Protein 4WBQ (pdb70)

Structure (mmCIF, N/CA/C/O backbone):
data_4WBQ
#
_entry.id   4WBQ
#
_cell.length_a   77.040
_cell.length_b   77.040
_cell.length_c   112.310
_cell.angle_alpha   90.00
_cell.angle_beta   90.00
_cell.angle_gamma   120.00
#
_symmetry.space_group_name_H-M   'P 32 2 1'
#
loop_
_entity.id
_entity.type
_entity.pdbx_description
1 polymer 'QDE-2-interacting protein'
2 non-polymer 'CALCIUM ION'
3 water water
#
loop_
_atom_site.group_PDB
_atom_site.id
_atom_site.type_symbol
_atom_site.label_atom_id
_atom_site.label_alt_id
_atom_site.label_comp_id
_atom_site.label_asym_id
_atom_site.label_entity_id
_atom_site.label_seq_id
_atom_site.pdbx_PDB_ins_code
_atom_site.Cartn_x
_atom_site.Cartn_y
_atom_site.Cartn_z
_atom_site.occupancy
_atom_site.B_iso_or_equiv
_atom_site.auth_seq_id
_atom_site.auth_comp_id
_atom_site.auth_asym_id
_atom_site.auth_atom_id
_atom_site.pdbx_PDB_model_num
ATOM 1 N N . LYS A 1 6 ? 47.155 9.977 -3.170 1.00 76.50 331 LYS A N 1
ATOM 2 C CA . LYS A 1 6 ? 45.931 10.399 -2.500 1.00 73.37 331 LYS A CA 1
ATOM 3 C C . LYS A 1 6 ? 44.766 9.470 -2.828 1.00 68.22 331 LYS A C 1
ATOM 4 O O . LYS A 1 6 ? 44.553 9.113 -3.986 1.00 58.47 331 LYS A O 1
ATOM 10 N N . SER A 1 7 ? 44.016 9.075 -1.805 1.00 68.04 332 SER A N 1
ATOM 11 C CA . SER A 1 7 ? 42.877 8.187 -2.001 1.00 44.06 332 SER A CA 1
ATOM 12 C C . SER A 1 7 ? 41.760 8.493 -1.010 1.00 60.77 332 SER A C 1
ATOM 13 O O . SER A 1 7 ? 42.012 8.914 0.121 1.00 54.22 332 SER A O 1
ATOM 16 N N . VAL A 1 8 ? 40.525 8.273 -1.445 1.00 47.49 333 VAL A N 1
ATOM 17 C CA . VAL A 1 8 ? 39.354 8.472 -0.602 1.00 40.20 333 VAL A CA 1
ATOM 18 C C . VAL A 1 8 ? 38.386 7.314 -0.827 1.00 41.04 333 VAL A C 1
ATOM 19 O O . VAL A 1 8 ? 38.215 6.860 -1.957 1.00 49.18 333 VAL A O 1
ATOM 23 N N . VAL A 1 9 ? 37.770 6.820 0.243 1.00 37.59 334 VAL A N 1
ATOM 24 C CA . VAL A 1 9 ? 36.777 5.759 0.113 1.00 45.09 334 VAL A CA 1
ATOM 25 C C . VAL A 1 9 ? 35.364 6.306 0.278 1.00 39.77 334 VAL A C 1
ATOM 26 O O . VAL A 1 9 ? 34.996 6.775 1.354 1.00 54.68 334 VAL A O 1
ATOM 30 N N . PHE A 1 10 ? 34.573 6.242 -0.788 1.00 38.53 335 PHE A N 1
ATOM 31 C CA . PHE A 1 10 ? 33.175 6.655 -0.723 1.00 33.48 335 PHE A CA 1
ATOM 32 C C . PHE A 1 10 ? 32.299 5.496 -0.266 1.00 31.47 335 PHE A C 1
ATOM 33 O O . PHE A 1 10 ? 32.315 4.425 -0.867 1.00 45.81 335 PHE A O 1
ATOM 41 N N . VAL A 1 11 ? 31.539 5.712 0.802 1.00 45.71 336 VAL A N 1
ATOM 42 C CA . VAL A 1 11 ? 30.677 4.667 1.340 1.00 29.87 336 VAL A CA 1
ATOM 43 C C . VAL A 1 11 ? 29.232 5.135 1.441 1.00 32.69 336 VAL A C 1
ATOM 44 O O . VAL A 1 11 ? 28.905 5.988 2.264 1.00 44.69 336 VAL A O 1
ATOM 48 N N . ALA A 1 12 ? 28.370 4.566 0.605 1.00 38.06 337 ALA A N 1
ATOM 49 C CA . ALA A 1 12 ? 26.943 4.860 0.658 1.00 41.34 337 ALA A CA 1
ATOM 50 C C . ALA A 1 12 ? 26.231 3.808 1.496 1.00 33.47 337 ALA A C 1
ATOM 51 O O . ALA A 1 12 ? 26.459 2.612 1.323 1.00 38.03 337 ALA A O 1
ATOM 53 N N . ILE A 1 13 ? 25.381 4.254 2.416 1.00 35.68 338 ILE A N 1
ATOM 54 C CA . ILE A 1 13 ? 24.719 3.341 3.344 1.00 32.97 338 ILE A CA 1
ATOM 55 C C . ILE A 1 13 ? 23.210 3.574 3.410 1.00 33.42 338 ILE A C 1
ATOM 56 O O . ILE A 1 13 ? 22.751 4.713 3.434 1.00 34.95 338 ILE A O 1
ATOM 61 N N . ASP A 1 14 ? 22.443 2.490 3.432 1.00 39.94 339 ASP A N 1
ATOM 62 C CA . ASP A 1 14 ? 21.017 2.571 3.724 1.00 36.83 339 ASP A CA 1
ATOM 63 C C . ASP A 1 14 ? 20.585 1.424 4.634 1.00 48.67 339 ASP A C 1
ATOM 64 O O . ASP A 1 14 ? 20.989 0.280 4.432 1.00 49.93 339 ASP A O 1
ATOM 69 N N . LEU A 1 15 ? 19.765 1.735 5.633 1.00 39.10 340 LEU A N 1
ATOM 70 C CA . LEU A 1 15 ? 19.235 0.720 6.537 1.00 37.47 340 LEU A CA 1
ATOM 71 C C . LEU A 1 15 ? 17.709 0.750 6.574 1.00 43.03 340 LEU A C 1
ATOM 72 O O . LEU A 1 15 ? 17.099 1.800 6.381 1.00 46.09 340 LEU A O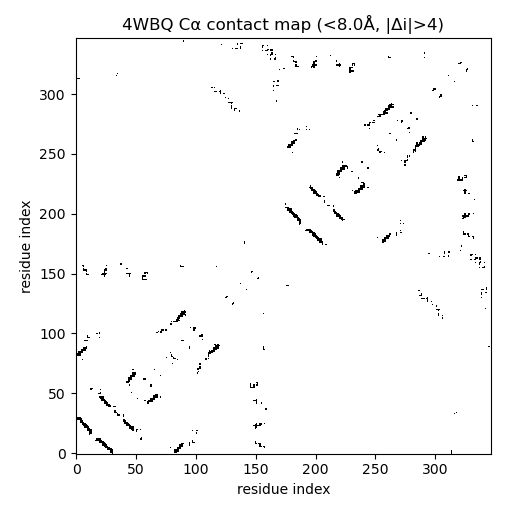 1
ATOM 77 N N . GLU A 1 16 ? 17.096 -0.406 6.808 1.00 38.78 341 GLU A N 1
ATOM 78 C CA . GLU A 1 16 ? 15.644 -0.486 6.939 1.00 45.59 341 GLU A CA 1
ATOM 79 C C . GLU A 1 16 ? 15.221 -1.042 8.296 1.00 51.94 341 GLU A C 1
ATOM 80 O O . GLU A 1 16 ? 15.887 -1.909 8.865 1.00 46.55 341 GLU A O 1
ATOM 86 N N . ALA A 1 17 ? 14.117 -0.523 8.818 1.00 55.65 342 ALA A N 1
ATOM 87 C CA . ALA A 1 17 ? 13.556 -1.021 10.065 1.00 52.12 342 ALA A CA 1
ATOM 88 C C . ALA A 1 17 ? 12.194 -1.653 9.807 1.00 47.35 342 ALA A C 1
ATOM 89 O O . ALA A 1 17 ? 11.508 -1.290 8.853 1.00 56.92 342 ALA A O 1
ATOM 91 N N . TYR A 1 18 ? 11.811 -2.606 10.647 1.00 57.21 343 TYR A N 1
ATOM 92 C CA . TYR A 1 18 ? 10.509 -3.251 10.521 1.00 40.49 343 TYR A CA 1
ATOM 93 C C . TYR A 1 18 ? 9.359 -2.267 10.705 1.00 54.73 343 TYR A C 1
ATOM 94 O O . TYR A 1 18 ? 9.336 -1.493 11.662 1.00 47.80 343 TYR A O 1
ATOM 103 N N . GLU A 1 19 ? 8.406 -2.319 9.779 1.00 58.30 344 GLU A N 1
ATOM 104 C CA . GLU A 1 19 ? 7.253 -1.423 9.772 1.00 47.52 344 GLU A CA 1
ATOM 105 C C . GLU A 1 19 ? 6.457 -1.473 11.075 1.00 53.30 344 GLU A C 1
ATOM 106 O O . GLU A 1 19 ? 6.019 -0.443 11.585 1.00 68.95 344 GLU A O 1
ATOM 108 N N . LEU A 1 20 ? 6.283 -2.677 11.611 1.00 68.54 345 LEU A N 1
ATOM 109 C CA . LEU A 1 20 ? 5.429 -2.883 12.776 1.00 68.14 345 LEU A CA 1
ATOM 110 C C . LEU A 1 20 ? 6.199 -2.847 14.091 1.00 62.58 345 LEU A C 1
ATOM 111 O O . LEU A 1 20 ? 5.602 -2.848 15.166 1.00 83.78 345 LEU A O 1
ATOM 116 N N . ASP A 1 21 ? 7.523 -2.833 14.003 1.00 70.96 346 ASP A N 1
ATOM 117 C CA . ASP A 1 21 ? 8.363 -2.744 15.190 1.00 60.24 346 ASP A CA 1
ATOM 118 C C . ASP A 1 21 ? 9.658 -2.028 14.825 1.00 62.85 346 ASP A C 1
ATOM 119 O O . ASP A 1 21 ? 10.584 -2.634 14.290 1.00 60.75 346 ASP A O 1
ATOM 124 N N . GLN A 1 22 ? 9.723 -0.740 15.146 1.00 71.54 347 GLN A N 1
ATOM 125 C CA . GLN A 1 22 ? 10.828 0.107 14.709 1.00 62.86 347 GLN A CA 1
ATOM 126 C C . GLN A 1 22 ? 12.118 -0.112 15.492 1.00 51.19 347 GLN A C 1
ATOM 127 O O . GLN A 1 22 ? 13.113 0.577 15.259 1.00 55.27 347 GLN A O 1
ATOM 133 N N . SER A 1 23 ? 12.108 -1.074 16.407 1.00 53.45 348 SER A N 1
ATOM 134 C CA . SER A 1 23 ? 13.301 -1.407 17.176 1.00 59.48 348 SER A CA 1
ATOM 135 C C . SER A 1 23 ? 14.103 -2.477 16.455 1.00 48.60 348 SER A C 1
ATOM 136 O O . SER A 1 23 ? 15.257 -2.742 16.791 1.00 50.50 348 SER A O 1
ATOM 139 N N . ILE A 1 24 ? 13.473 -3.091 15.460 1.00 47.98 349 ILE A N 1
ATOM 140 C CA . ILE A 1 24 ? 14.101 -4.146 14.678 1.00 49.30 349 ILE A CA 1
ATOM 141 C C . ILE A 1 24 ? 14.717 -3.643 13.376 1.00 47.75 349 ILE A C 1
ATOM 142 O O . ILE A 1 24 ? 14.003 -3.198 12.476 1.00 44.78 349 ILE A O 1
ATOM 147 N N . ILE A 1 25 ? 16.042 -3.704 13.285 1.00 34.54 350 ILE A N 1
ATOM 148 C CA . ILE A 1 25 ? 16.739 -3.363 12.049 1.00 41.58 350 ILE A CA 1
ATOM 149 C C . ILE A 1 25 ? 16.881 -4.639 11.230 1.00 46.12 350 ILE A C 1
ATOM 150 O O . ILE A 1 25 ? 17.441 -5.625 11.707 1.00 51.08 350 ILE A O 1
ATOM 155 N N . THR A 1 26 ? 16.384 -4.628 9.998 1.00 43.32 351 THR A N 1
ATOM 156 C CA . THR A 1 26 ? 16.295 -5.867 9.235 1.00 42.86 351 THR A CA 1
ATOM 157 C C . THR A 1 26 ? 17.339 -6.023 8.132 1.00 53.71 351 THR A C 1
ATOM 158 O O . THR A 1 26 ? 17.797 -7.134 7.867 1.00 57.25 351 THR A O 1
ATOM 162 N N . GLU A 1 27 ? 17.713 -4.927 7.481 1.00 48.28 352 GLU A N 1
ATOM 163 C CA . GLU A 1 27 ? 18.681 -5.015 6.391 1.00 46.11 352 GLU A CA 1
ATOM 164 C C . GLU A 1 27 ? 19.641 -3.831 6.353 1.00 39.94 352 GLU A C 1
ATOM 165 O O . GLU A 1 27 ? 19.304 -2.722 6.766 1.00 41.37 352 GLU A O 1
ATOM 171 N N . VAL A 1 28 ? 20.841 -4.085 5.841 1.00 41.54 353 VAL A N 1
ATOM 172 C CA . VAL A 1 28 ? 21.840 -3.046 5.637 1.00 41.66 353 VAL A CA 1
ATOM 173 C C . VAL A 1 28 ? 22.328 -3.045 4.189 1.00 48.56 353 VAL A C 1
ATOM 174 O O . VAL A 1 28 ? 22.719 -4.082 3.652 1.00 44.43 353 VAL A O 1
ATOM 178 N N . GLY A 1 29 ? 22.291 -1.877 3.557 1.00 46.99 354 GLY A N 1
ATOM 179 C CA . GLY A 1 29 ? 22.783 -1.728 2.202 1.00 27.47 354 GLY A CA 1
ATOM 180 C C . GLY A 1 29 ? 24.067 -0.922 2.167 1.00 36.70 354 GLY A C 1
ATOM 181 O O . GLY A 1 29 ? 24.122 0.199 2.670 1.00 35.14 354 GLY A O 1
ATOM 182 N N . LEU A 1 30 ? 25.105 -1.501 1.572 1.00 30.74 355 LEU A N 1
ATOM 183 C CA . LEU A 1 30 ? 26.393 -0.831 1.448 1.00 31.01 355 LEU A CA 1
ATOM 184 C C . LEU A 1 30 ? 26.821 -0.721 -0.007 1.00 37.84 355 LEU A C 1
ATOM 185 O O . LEU A 1 30 ? 26.709 -1.675 -0.773 1.00 46.67 355 LEU A O 1
ATOM 190 N N . ALA A 1 31 ? 27.300 0.458 -0.382 1.00 42.67 356 ALA A N 1
ATOM 191 C CA . ALA A 1 31 ? 27.855 0.673 -1.709 1.00 38.33 356 ALA A CA 1
ATOM 192 C C . ALA A 1 31 ? 29.169 1.426 -1.576 1.00 31.59 356 ALA A C 1
ATOM 193 O O . ALA A 1 31 ? 29.192 2.590 -1.181 1.00 40.15 356 ALA A O 1
ATOM 195 N N . ILE A 1 32 ? 30.263 0.746 -1.900 1.00 35.15 357 ILE A N 1
ATOM 196 C CA . ILE A 1 32 ? 31.596 1.291 -1.689 1.00 30.51 357 ILE A CA 1
ATOM 197 C C . ILE A 1 32 ? 32.268 1.644 -3.014 1.00 47.03 357 ILE A C 1
ATOM 198 O O . ILE A 1 32 ? 32.177 0.894 -3.987 1.00 49.12 357 ILE A O 1
ATOM 203 N N . LEU A 1 33 ? 32.931 2.795 -3.051 1.00 35.24 358 LEU A N 1
ATOM 204 C CA . LEU A 1 33 ? 33.799 3.133 -4.170 1.00 31.43 358 LEU A CA 1
ATOM 205 C C . LEU A 1 33 ? 35.152 3.596 -3.655 1.00 46.01 358 LEU A C 1
ATOM 206 O O . LEU A 1 33 ? 35.282 4.698 -3.120 1.00 49.31 358 LEU A O 1
ATOM 211 N N . ASP A 1 34 ? 36.156 2.743 -3.820 1.00 48.72 359 ASP A N 1
ATOM 212 C CA . ASP A 1 34 ? 37.517 3.069 -3.421 1.00 48.23 359 ASP A CA 1
ATOM 213 C C . ASP A 1 34 ? 38.259 3.684 -4.602 1.00 59.49 359 ASP A C 1
ATOM 214 O O . ASP A 1 34 ? 38.541 3.004 -5.587 1.00 56.31 359 ASP A O 1
ATOM 219 N N . THR A 1 35 ? 38.566 4.973 -4.501 1.00 51.97 360 THR A N 1
ATOM 220 C CA . THR A 1 35 ? 39.237 5.687 -5.582 1.00 60.36 360 THR A CA 1
ATOM 221 C C . THR A 1 35 ? 40.655 5.168 -5.812 1.00 66.91 360 THR A C 1
ATOM 222 O O . THR A 1 35 ? 41.236 5.380 -6.875 1.00 61.84 360 THR A O 1
ATOM 226 N N . ALA A 1 36 ? 41.208 4.487 -4.814 1.00 63.35 361 ALA A N 1
ATOM 227 C CA . ALA A 1 36 ? 42.524 3.873 -4.954 1.00 54.96 361 ALA A CA 1
ATOM 228 C C . ALA A 1 36 ? 42.482 2.723 -5.956 1.00 57.06 361 ALA A C 1
ATOM 229 O O . ALA A 1 36 ? 43.510 2.327 -6.503 1.00 78.63 361 ALA A O 1
ATOM 231 N N . GLU A 1 37 ? 41.288 2.183 -6.182 1.00 53.95 362 GLU A N 1
ATOM 232 C CA . GLU A 1 37 ? 41.106 1.088 -7.126 1.00 48.38 362 GLU A CA 1
ATOM 233 C C . GLU A 1 37 ? 40.921 1.608 -8.551 1.00 65.74 362 GLU A C 1
ATOM 234 O O . GLU A 1 37 ? 40.846 0.827 -9.499 1.00 72.69 362 GLU A O 1
ATOM 240 N N . ILE A 1 38 ? 40.839 2.928 -8.693 1.00 72.54 363 ILE A N 1
ATOM 241 C CA . ILE A 1 38 ? 40.720 3.554 -10.008 1.00 59.78 363 ILE A CA 1
ATOM 242 C C . ILE A 1 38 ? 41.808 4.604 -10.212 1.00 69.51 363 ILE A C 1
ATOM 243 O O . ILE A 1 38 ? 41.696 5.464 -11.084 1.00 81.19 363 ILE A O 1
ATOM 248 N N . THR A 1 39 ? 42.863 4.520 -9.408 1.00 68.55 364 THR A N 1
ATOM 249 C CA . THR A 1 39 ? 43.974 5.462 -9.496 1.00 75.47 364 THR A CA 1
ATOM 250 C C . THR A 1 39 ? 45.318 4.742 -9.513 1.00 87.34 364 THR A C 1
ATOM 251 O O . THR A 1 39 ? 46.072 4.793 -8.541 1.00 82.47 364 THR A O 1
ATOM 253 N N . LYS A 1 48 ? 39.916 3.105 -15.206 1.00 97.66 373 LYS A N 1
ATOM 254 C CA . LYS A 1 48 ? 39.508 4.499 -15.330 1.00 95.13 373 LYS A CA 1
ATOM 255 C C . LYS A 1 48 ? 38.017 4.618 -15.631 1.00 96.52 373 LYS A C 1
ATOM 256 O O . LYS A 1 48 ? 37.555 5.643 -16.133 1.00 101.00 373 LYS A O 1
ATOM 258 N N . ASN A 1 49 ? 37.270 3.562 -15.320 1.00 84.02 374 ASN A N 1
ATOM 259 C CA . ASN A 1 49 ? 35.826 3.549 -15.526 1.00 95.37 374 ASN A CA 1
ATOM 260 C C . ASN A 1 49 ? 35.121 3.309 -14.191 1.00 84.49 374 ASN A C 1
ATOM 261 O O . ASN A 1 49 ? 34.931 2.168 -13.770 1.00 76.41 374 ASN A O 1
ATOM 266 N N . TRP A 1 50 ? 34.713 4.400 -13.550 1.00 75.66 375 TRP A N 1
ATOM 267 C CA . TRP A 1 50 ? 34.348 4.395 -12.133 1.00 58.84 375 TRP A CA 1
ATOM 268 C C . TRP A 1 50 ? 33.202 3.467 -11.718 1.00 63.64 375 TRP A C 1
ATOM 269 O O . TRP A 1 50 ? 33.314 2.779 -10.704 1.00 63.13 375 TRP A O 1
ATOM 280 N N . PHE A 1 51 ? 32.111 3.428 -12.480 1.00 47.69 376 PHE A N 1
ATOM 281 C CA . PHE A 1 51 ? 30.942 2.672 -12.028 1.00 50.08 376 PHE A CA 1
ATOM 282 C C . PHE A 1 51 ? 31.156 1.160 -12.060 1.00 60.43 376 PHE A C 1
ATOM 283 O O . PHE A 1 51 ? 30.391 0.410 -11.453 1.00 64.83 376 PHE A O 1
ATOM 291 N N . ASP A 1 52 ? 32.191 0.713 -12.763 1.00 67.53 377 ASP A N 1
ATOM 292 C CA . ASP A 1 52 ? 32.535 -0.705 -12.778 1.00 70.02 377 ASP A CA 1
ATOM 293 C C . ASP A 1 52 ? 33.237 -1.132 -11.488 1.00 61.33 377 ASP A C 1
ATOM 294 O O . ASP A 1 52 ? 33.323 -2.323 -11.183 1.00 55.81 377 ASP A O 1
ATOM 299 N N . PHE A 1 53 ? 33.726 -0.154 -10.731 1.00 53.86 378 PHE A N 1
ATOM 300 C CA . PHE A 1 53 ? 34.488 -0.426 -9.515 1.00 46.15 378 PHE A CA 1
ATOM 301 C C . PHE A 1 53 ? 33.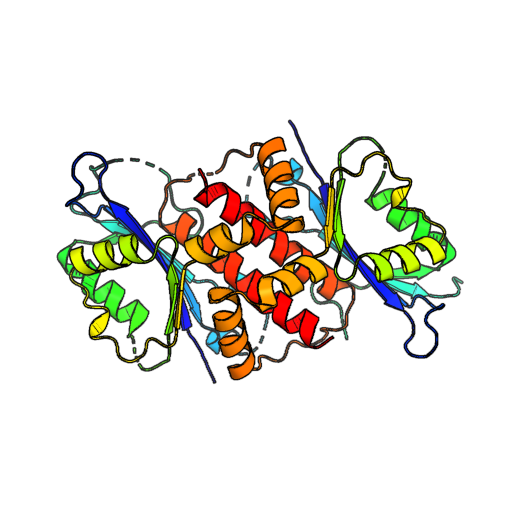672 -0.228 -8.242 1.00 54.93 378 PHE A C 1
ATOM 302 O O . PHE A 1 53 ? 34.226 -0.194 -7.143 1.00 61.02 378 PHE A O 1
ATOM 310 N N . ILE A 1 54 ? 32.358 -0.097 -8.388 1.00 41.38 379 ILE A N 1
ATOM 311 C CA . ILE A 1 54 ? 31.486 0.063 -7.232 1.00 40.55 379 ILE A CA 1
ATOM 312 C C . ILE A 1 54 ? 31.224 -1.296 -6.592 1.00 45.05 379 ILE A C 1
ATOM 313 O O . ILE A 1 54 ? 30.719 -2.211 -7.241 1.00 52.09 379 ILE A O 1
ATOM 318 N N . LYS A 1 55 ? 31.585 -1.426 -5.319 1.00 49.84 380 LYS A N 1
ATOM 319 C CA . LYS A 1 55 ? 31.375 -2.672 -4.590 1.00 46.67 380 LYS A CA 1
ATOM 320 C C . LYS A 1 55 ? 30.131 -2.572 -3.717 1.00 39.70 380 LYS A C 1
ATOM 321 O O . LYS A 1 55 ? 30.086 -1.785 -2.775 1.00 50.72 380 LYS A O 1
ATOM 327 N N . ALA A 1 56 ? 29.122 -3.373 -4.038 1.00 42.85 381 ALA A N 1
ATOM 328 C CA . ALA A 1 56 ? 27.852 -3.314 -3.327 1.00 23.99 381 ALA A CA 1
ATOM 329 C C . ALA A 1 56 ? 27.619 -4.549 -2.464 1.00 41.93 381 ALA A C 1
ATOM 330 O O . ALA A 1 56 ? 28.010 -5.658 -2.826 1.00 46.54 381 ALA A O 1
ATOM 332 N N . ARG A 1 57 ? 26.978 -4.344 -1.318 1.00 44.10 382 ARG A N 1
ATOM 333 C CA . ARG A 1 57 ? 26.597 -5.443 -0.438 1.00 41.24 382 ARG A CA 1
ATOM 334 C C . ARG A 1 57 ? 25.201 -5.226 0.124 1.00 35.11 382 ARG A C 1
ATOM 335 O O . ARG A 1 57 ? 24.846 -4.118 0.522 1.00 35.65 382 ARG A O 1
ATOM 343 N N . HIS A 1 58 ? 24.409 -6.288 0.141 1.00 39.18 383 HIS A N 1
ATOM 344 C CA . HIS A 1 58 ? 23.122 -6.261 0.816 1.00 45.31 383 HIS A CA 1
ATOM 345 C C . HIS A 1 58 ? 23.157 -7.256 1.965 1.00 49.08 383 HIS A C 1
ATOM 346 O O . HIS A 1 58 ? 23.311 -8.458 1.752 1.00 47.19 383 HIS A O 1
ATOM 353 N N . ILE A 1 59 ? 23.000 -6.750 3.184 1.00 48.75 384 ILE A N 1
ATOM 354 C CA . ILE A 1 59 ? 23.084 -7.589 4.372 1.00 40.56 384 ILE A CA 1
ATOM 355 C C . ILE A 1 59 ? 21.727 -7.719 5.048 1.00 44.61 384 ILE A C 1
ATOM 356 O O . ILE A 1 59 ? 21.186 -6.753 5.580 1.00 45.74 384 ILE A O 1
ATOM 361 N N . ARG A 1 60 ? 21.182 -8.928 5.005 1.00 37.77 385 ARG A N 1
ATOM 362 C CA . ARG A 1 60 ? 19.963 -9.260 5.725 1.00 40.17 385 ARG A CA 1
ATOM 363 C C . ARG A 1 60 ? 20.275 -9.750 7.135 1.00 46.48 385 ARG A C 1
ATOM 364 O O . ARG A 1 60 ? 21.107 -10.635 7.325 1.00 48.23 385 ARG A O 1
ATOM 372 N N . VAL A 1 61 ? 19.607 -9.167 8.123 1.00 52.64 386 VAL A N 1
ATOM 373 C CA . VAL A 1 61 ? 19.826 -9.538 9.515 1.00 58.26 386 VAL A CA 1
ATOM 374 C C . VAL A 1 61 ? 19.168 -10.899 9.702 1.00 63.60 386 VAL A C 1
ATOM 375 O O . VAL A 1 61 ? 17.954 -11.044 9.562 1.00 69.57 386 VAL A O 1
ATOM 379 N N . LYS A 1 62 ? 19.991 -11.894 10.020 1.00 51.58 387 LYS A N 1
ATOM 380 C CA . LYS A 1 62 ? 19.583 -13.297 10.019 1.00 53.96 387 LYS A CA 1
ATOM 381 C C . LYS A 1 62 ? 18.541 -13.642 11.075 1.00 47.25 387 LYS A C 1
ATOM 382 O O . LYS A 1 62 ? 17.710 -14.525 10.866 1.00 69.95 387 LYS A O 1
ATOM 388 N N . GLU A 1 63 ? 18.573 -12.940 12.198 1.00 62.31 388 GLU A N 1
ATOM 389 C CA . GLU A 1 63 ? 17.575 -13.130 13.243 1.00 51.76 388 GLU A CA 1
ATOM 390 C C . GLU A 1 63 ? 16.228 -12.569 12.800 1.00 43.13 388 GLU A C 1
ATOM 391 O O . GLU A 1 63 ? 15.178 -13.011 13.258 1.00 51.18 388 GLU A O 1
ATOM 397 N N . PHE A 1 64 ? 16.270 -11.583 11.911 1.00 48.90 389 PHE A N 1
ATOM 398 C CA . PHE A 1 64 ? 15.061 -10.901 11.473 1.00 52.55 389 PHE A CA 1
ATOM 399 C C . PHE A 1 64 ? 14.935 -10.883 9.949 1.00 61.94 389 PHE A C 1
ATOM 400 O O . PHE A 1 64 ? 14.999 -9.824 9.324 1.00 81.05 389 PHE A O 1
ATOM 408 N N . SER A 1 65 ? 14.755 -12.058 9.354 1.00 53.48 390 SER A N 1
ATOM 409 C CA . SER A 1 65 ? 14.510 -12.156 7.919 1.00 56.08 390 SER A CA 1
ATOM 410 C C . SER A 1 65 ? 13.040 -12.467 7.672 1.00 63.66 390 SER A C 1
ATOM 411 O O . SER A 1 65 ? 12.579 -12.509 6.532 1.00 73.88 390 SER A O 1
ATOM 414 N N . TRP A 1 66 ? 12.311 -12.661 8.765 1.00 67.83 391 TRP A N 1
ATOM 415 C CA . TRP A 1 66 ? 10.878 -12.913 8.731 1.00 49.22 391 TRP A CA 1
ATOM 416 C C . TRP A 1 66 ? 10.143 -11.590 8.796 1.00 55.74 391 TRP A C 1
ATOM 417 O O . TRP A 1 66 ? 8.976 -11.486 8.420 1.00 71.38 391 TRP A O 1
ATOM 428 N N . ALA A 1 67 ? 10.849 -10.579 9.289 1.00 53.11 392 ALA A N 1
ATOM 429 C CA . ALA A 1 67 ? 10.294 -9.246 9.457 1.00 60.24 392 ALA A CA 1
ATOM 430 C C . ALA A 1 67 ? 10.224 -8.514 8.121 1.00 63.35 392 ALA A C 1
ATOM 431 O O . ALA A 1 67 ? 11.200 -7.902 7.684 1.00 52.91 392 ALA A O 1
ATOM 433 N N . GLN A 1 68 ? 9.064 -8.584 7.477 1.00 64.87 393 GLN A N 1
ATOM 434 C CA . GLN A 1 68 ? 8.887 -8.005 6.152 1.00 63.05 393 GLN A CA 1
ATOM 435 C C . GLN A 1 68 ? 7.735 -7.008 6.123 1.00 51.60 393 GLN A C 1
ATOM 436 O O . GLN A 1 68 ? 7.896 -5.876 5.664 1.00 76.44 393 GLN A O 1
ATOM 442 N N . GLU A 1 78 ? 11.884 -8.334 -2.107 1.00 105.18 403 GLU A N 1
ATOM 443 C CA . GLU A 1 78 ? 12.800 -7.870 -3.143 1.00 105.82 403 GLU A CA 1
ATOM 444 C C . GLU A 1 78 ? 14.180 -8.509 -2.997 1.00 100.13 403 GLU A C 1
ATOM 445 O O . GLU A 1 78 ? 14.648 -8.749 -1.881 1.00 108.22 403 GLU A O 1
ATOM 447 N N . TYR A 1 79 ? 14.820 -8.784 -4.131 1.00 98.24 404 TYR A N 1
ATOM 448 C CA . TYR A 1 79 ? 16.143 -9.400 -4.154 1.00 111.83 404 TYR A CA 1
ATOM 449 C C . TYR A 1 79 ? 17.225 -8.329 -4.260 1.00 96.64 404 TYR A C 1
ATOM 450 O O . TYR A 1 79 ? 16.948 -7.146 -4.096 1.00 99.94 404 TYR A O 1
ATOM 452 N N . PHE A 1 80 ? 18.462 -8.747 -4.497 1.00 90.57 405 PHE A N 1
ATOM 453 C CA . PHE A 1 80 ? 19.560 -7.801 -4.648 1.00 57.94 405 PHE A CA 1
ATOM 454 C C . PHE A 1 80 ? 20.092 -7.815 -6.086 1.00 76.47 405 PHE A C 1
ATOM 455 O O . PHE A 1 80 ? 20.564 -8.845 -6.573 1.00 76.07 405 PHE A O 1
ATOM 463 N N . ASP A 1 81 ? 20.006 -6.669 -6.759 1.00 58.18 406 ASP A N 1
ATOM 464 C CA . ASP A 1 81 ? 20.330 -6.567 -8.184 1.00 47.80 406 ASP A CA 1
ATOM 465 C C . ASP A 1 81 ? 21.799 -6.264 -8.465 1.00 49.66 406 ASP A C 1
ATOM 466 O O . ASP A 1 81 ? 22.182 -6.052 -9.614 1.00 55.57 406 ASP A O 1
ATOM 471 N N . PHE A 1 82 ? 22.623 -6.235 -7.425 1.00 49.39 407 PHE A N 1
ATOM 472 C CA . PHE A 1 82 ? 24.036 -5.915 -7.604 1.00 43.26 407 PHE A CA 1
ATOM 473 C C . PHE A 1 82 ? 24.930 -6.928 -6.895 1.00 51.44 407 PHE A C 1
ATOM 474 O O . PHE A 1 82 ? 26.079 -6.636 -6.561 1.00 47.00 407 PHE A O 1
ATOM 482 N N . GLY A 1 83 ? 24.390 -8.122 -6.673 1.00 52.79 408 GLY A N 1
ATOM 483 C CA . GLY A 1 83 ? 25.124 -9.195 -6.030 1.00 38.15 408 GLY A CA 1
ATOM 484 C C . GLY A 1 83 ? 24.165 -10.167 -5.375 1.00 54.73 408 GLY A C 1
ATOM 485 O O . GLY A 1 83 ? 22.981 -10.202 -5.712 1.00 52.22 408 GLY A O 1
ATOM 486 N N . GLU A 1 84 ? 24.673 -10.955 -4.434 1.00 59.24 409 GLU A N 1
ATOM 487 C CA . GLU A 1 84 ? 23.833 -11.873 -3.676 1.00 66.70 409 GLU A CA 1
ATOM 488 C C . GLU A 1 84 ? 23.656 -11.363 -2.250 1.00 63.12 409 GLU A C 1
ATOM 489 O O . GLU A 1 84 ? 24.619 -10.935 -1.613 1.00 61.08 409 GLU A O 1
ATOM 491 N N . SER A 1 85 ? 22.422 -11.398 -1.755 1.00 55.87 410 SER A N 1
ATOM 492 C CA . SER A 1 85 ? 22.133 -10.935 -0.402 1.00 50.88 410 SER A CA 1
ATOM 493 C C . SER A 1 85 ? 22.826 -11.809 0.633 1.00 49.27 410 SER A C 1
ATOM 494 O O . SER A 1 85 ? 22.774 -13.036 0.558 1.00 87.82 410 SER A O 1
ATOM 497 N N . GLU A 1 86 ? 23.475 -11.170 1.599 1.00 49.45 411 GLU A N 1
ATOM 498 C CA . GLU A 1 86 ? 24.132 -11.888 2.682 1.00 40.77 411 GLU A CA 1
ATOM 499 C C . GLU A 1 86 ? 23.240 -11.985 3.913 1.00 54.32 411 GLU A C 1
ATOM 500 O O . GLU A 1 86 ? 22.424 -11.101 4.174 1.00 57.03 411 GLU A O 1
ATOM 506 N N . PHE A 1 87 ? 23.406 -13.066 4.668 1.00 60.43 412 PHE A N 1
ATOM 507 C CA . PHE A 1 87 ? 22.738 -13.219 5.953 1.00 35.11 412 PHE A CA 1
ATOM 508 C C . PHE A 1 87 ? 23.767 -13.231 7.071 1.00 40.87 412 PHE A C 1
ATOM 509 O O . PHE A 1 87 ? 24.655 -14.082 7.098 1.00 52.79 412 PHE A O 1
ATOM 517 N N . ILE A 1 88 ? 23.643 -12.280 7.991 1.00 47.48 413 ILE A N 1
ATOM 518 C CA . ILE A 1 88 ? 24.587 -12.147 9.095 1.00 37.64 413 ILE A CA 1
ATOM 519 C C . ILE A 1 88 ? 23.825 -11.938 10.400 1.00 48.01 413 ILE A C 1
ATOM 520 O O . ILE A 1 88 ? 22.787 -11.273 10.422 1.00 49.72 413 ILE A O 1
ATOM 525 N N . GLU A 1 89 ? 24.334 -12.526 11.480 1.00 53.08 414 GLU A N 1
ATOM 526 C CA . GLU A 1 89 ? 23.717 -12.400 12.797 1.00 47.73 414 GLU A CA 1
ATOM 527 C C . GLU A 1 89 ? 23.890 -10.987 13.342 1.00 39.59 414 GLU A C 1
ATOM 528 O O . GLU A 1 89 ? 24.905 -10.341 13.083 1.00 49.52 414 GLU A O 1
ATOM 534 N N . VAL A 1 90 ? 22.903 -10.520 14.105 1.00 40.10 415 VAL A N 1
ATOM 535 C CA . VAL A 1 90 ? 22.895 -9.155 14.634 1.00 43.58 415 VAL A CA 1
ATOM 536 C C . VAL A 1 90 ? 24.178 -8.793 15.387 1.00 39.84 415 VAL A C 1
ATOM 537 O O . VAL A 1 90 ? 24.640 -7.655 15.334 1.00 53.75 415 VAL A O 1
ATOM 541 N N . ALA A 1 91 ? 24.746 -9.769 16.087 1.00 42.38 416 ALA A N 1
ATOM 542 C CA . ALA A 1 91 ? 25.923 -9.536 16.921 1.00 49.41 416 ALA A CA 1
ATOM 543 C C . ALA A 1 91 ? 27.186 -9.351 16.086 1.00 41.54 416 ALA A C 1
ATOM 544 O O . ALA A 1 91 ? 28.199 -8.854 16.578 1.00 43.34 416 ALA A O 1
ATOM 546 N N . LYS A 1 92 ? 27.124 -9.759 14.823 1.00 44.73 417 LYS A N 1
ATOM 547 C CA . LYS A 1 92 ? 28.280 -9.677 13.938 1.00 38.56 417 LYS A CA 1
ATOM 548 C C . LYS A 1 92 ? 28.205 -8.467 13.010 1.00 45.55 417 LYS A C 1
ATOM 549 O O . LYS A 1 92 ? 29.184 -8.125 12.349 1.00 52.87 417 LYS A O 1
ATOM 555 N N . ILE A 1 93 ? 27.043 -7.821 12.967 1.00 36.89 418 ILE A N 1
ATOM 556 C CA . ILE A 1 93 ? 26.812 -6.706 12.051 1.00 42.44 418 ILE A CA 1
ATOM 557 C C . ILE A 1 93 ? 27.727 -5.508 12.327 1.00 39.71 418 ILE A C 1
ATOM 558 O O . ILE A 1 93 ? 28.272 -4.910 11.399 1.00 56.57 418 ILE A O 1
ATOM 563 N N . ALA A 1 94 ? 27.896 -5.168 13.601 1.00 46.42 419 ALA A N 1
ATOM 564 C CA . ALA A 1 94 ? 28.691 -4.006 13.998 1.00 36.68 419 ALA A CA 1
ATOM 565 C C . ALA A 1 94 ? 30.130 -4.077 13.498 1.00 45.34 419 ALA A C 1
ATOM 566 O O . ALA A 1 94 ? 30.675 -3.088 13.008 1.00 48.15 419 ALA A O 1
ATOM 568 N N . SER A 1 95 ? 30.740 -5.250 13.625 1.00 53.04 420 SER A N 1
ATOM 569 C CA . SER A 1 95 ? 32.123 -5.437 13.205 1.00 49.03 420 SER A CA 1
ATOM 570 C C . SER A 1 95 ? 32.250 -5.353 11.688 1.00 50.32 420 SER A C 1
ATOM 571 O O . SER A 1 95 ? 33.265 -4.893 11.166 1.00 54.60 420 SER A O 1
ATOM 574 N N . VAL A 1 96 ? 31.210 -5.792 10.988 1.00 48.56 421 VAL A N 1
ATOM 575 C CA . VAL A 1 96 ? 31.163 -5.685 9.535 1.00 43.22 421 VAL A CA 1
ATOM 576 C C . VAL A 1 96 ? 31.156 -4.217 9.118 1.00 44.60 421 VAL A C 1
ATOM 577 O O . VAL A 1 96 ? 31.897 -3.813 8.221 1.00 54.22 421 VAL A O 1
ATOM 581 N N . LEU A 1 97 ? 30.321 -3.424 9.785 1.00 45.71 422 LEU A N 1
ATOM 582 C CA . LEU A 1 97 ? 30.245 -1.987 9.534 1.00 42.38 422 LEU A CA 1
ATOM 583 C C . LEU A 1 97 ? 31.567 -1.305 9.860 1.00 41.30 422 LEU A C 1
ATOM 584 O O . LEU A 1 97 ? 32.018 -0.427 9.124 1.00 40.99 422 LEU A O 1
ATOM 589 N N . LYS A 1 98 ? 32.177 -1.708 10.971 1.00 46.45 423 LYS A N 1
ATOM 590 C CA . LYS A 1 98 ? 33.447 -1.136 11.401 1.00 43.74 423 LYS A CA 1
ATOM 591 C C . LYS A 1 98 ? 34.559 -1.464 10.411 1.00 35.38 423 LYS A C 1
ATOM 592 O O . LYS A 1 98 ? 35.406 -0.623 10.121 1.00 46.30 423 LYS A O 1
ATOM 598 N N . GLU A 1 99 ? 34.550 -2.690 9.895 1.00 45.45 424 GLU A N 1
ATOM 599 C CA . GLU A 1 99 ? 35.534 -3.117 8.904 1.00 46.23 424 GLU A CA 1
ATOM 600 C C . GLU A 1 99 ? 35.385 -2.319 7.613 1.00 47.21 424 GLU A C 1
ATOM 601 O O . GLU A 1 99 ? 36.375 -1.902 7.014 1.00 55.35 424 GLU A O 1
ATOM 603 N N . THR A 1 100 ? 34.142 -2.110 7.194 1.00 41.38 425 THR A N 1
ATOM 604 C CA . THR A 1 100 ? 33.848 -1.338 5.991 1.00 45.87 425 THR A CA 1
ATOM 605 C C . THR A 1 100 ? 34.332 0.107 6.095 1.00 50.40 425 THR A C 1
ATOM 606 O O . THR A 1 100 ? 34.933 0.640 5.163 1.00 62.69 425 THR A O 1
ATOM 610 N N . ILE A 1 101 ? 34.064 0.731 7.236 1.00 50.87 426 ILE A N 1
ATOM 611 C CA . ILE A 1 101 ? 34.352 2.149 7.432 1.00 48.92 426 ILE A CA 1
ATOM 612 C C . ILE A 1 101 ? 35.770 2.426 7.937 1.00 50.87 426 ILE A C 1
ATOM 613 O O . ILE A 1 101 ? 36.404 3.393 7.514 1.00 56.36 426 ILE A O 1
ATOM 618 N N . GLU A 1 102 ? 36.279 1.571 8.817 1.00 55.87 427 GLU A N 1
ATOM 619 C CA . GLU A 1 102 ? 37.576 1.826 9.440 1.00 56.07 427 GLU A CA 1
ATOM 620 C C . GLU A 1 102 ? 38.675 0.873 8.981 1.00 68.70 427 GLU A C 1
ATOM 621 O O . GLU A 1 102 ? 39.860 1.165 9.145 1.00 72.72 427 GLU A O 1
ATOM 627 N N . GLY A 1 103 ? 38.290 -0.256 8.399 1.00 76.67 428 GLY A N 1
ATOM 628 C CA . GLY A 1 103 ? 39.263 -1.220 7.918 1.00 68.14 428 GLY A CA 1
ATOM 629 C C . GLY A 1 103 ? 39.938 -1.975 9.045 1.00 78.59 428 GLY A C 1
ATOM 630 O O . GLY A 1 103 ? 40.632 -2.966 8.813 1.00 104.99 428 GLY A O 1
ATOM 631 N N . LYS A 1 113 ? 44.377 4.582 9.005 1.00 50.58 438 LYS A N 1
ATOM 632 C CA . LYS A 1 113 ? 43.035 4.472 8.444 1.00 73.59 438 LYS A CA 1
ATOM 633 C C . LYS A 1 113 ? 42.790 5.508 7.349 1.00 64.35 438 LYS A C 1
ATOM 634 O O . LYS A 1 113 ? 43.064 6.694 7.529 1.00 72.17 438 LYS A O 1
ATOM 640 N N . ARG A 1 114 ? 42.267 5.052 6.217 1.00 59.90 439 ARG A N 1
ATOM 641 C CA . ARG A 1 114 ? 42.066 5.920 5.064 1.00 60.68 439 ARG A CA 1
ATOM 642 C C . ARG A 1 114 ? 40.807 6.755 5.246 1.00 50.06 439 ARG A C 1
ATOM 643 O O . ARG A 1 114 ? 39.833 6.287 5.837 1.00 59.11 439 ARG A O 1
ATOM 651 N N . PRO A 1 115 ? 40.824 8.000 4.741 1.00 50.76 440 PRO A N 1
ATOM 652 C CA . PRO A 1 115 ? 39.668 8.893 4.874 1.00 60.17 440 PRO A CA 1
ATOM 653 C C . PRO A 1 115 ? 38.435 8.363 4.153 1.00 55.85 440 PRO A C 1
ATOM 654 O O . PRO A 1 115 ? 38.528 7.874 3.027 1.00 39.65 440 PRO A O 1
ATOM 658 N N . VAL A 1 116 ? 37.287 8.471 4.813 1.00 47.82 441 VAL A N 1
ATOM 659 C CA . VAL A 1 116 ? 36.039 7.930 4.293 1.00 43.20 441 VAL A CA 1
ATOM 660 C C . VAL A 1 116 ? 34.978 9.018 4.141 1.00 45.40 441 VAL A C 1
ATOM 661 O O . VAL A 1 116 ? 34.792 9.847 5.032 1.00 45.49 441 VAL A O 1
ATOM 665 N N . VAL A 1 117 ? 34.293 9.015 3.001 1.00 40.06 442 VAL A N 1
ATOM 666 C CA . VAL A 1 117 ? 33.145 9.887 2.798 1.00 32.66 442 VAL A CA 1
ATOM 667 C C . VAL A 1 117 ? 31.857 9.081 2.906 1.00 35.83 442 VAL A C 1
ATOM 668 O O . VAL A 1 117 ? 31.626 8.155 2.128 1.00 41.25 442 VAL A O 1
ATOM 672 N N . LEU A 1 118 ? 31.019 9.434 3.874 1.00 27.72 443 LEU A N 1
ATOM 673 C CA . LEU A 1 118 ? 29.741 8.755 4.057 1.00 33.01 443 LEU A CA 1
ATOM 674 C C . LEU A 1 118 ? 28.644 9.439 3.246 1.00 34.99 443 LEU A C 1
ATOM 675 O O . LEU A 1 118 ? 28.503 10.661 3.278 1.00 40.78 443 LEU A O 1
ATOM 680 N N . VAL A 1 119 ? 27.865 8.642 2.523 1.00 26.00 444 VAL A N 1
ATOM 681 C CA . VAL A 1 119 ? 26.776 9.172 1.711 1.00 29.58 444 VAL A CA 1
ATOM 682 C C . VAL A 1 119 ? 25.454 8.587 2.176 1.00 27.91 444 VAL A C 1
ATOM 683 O O . VAL A 1 119 ? 25.238 7.378 2.105 1.00 34.68 444 VAL A O 1
ATOM 687 N N . PHE A 1 120 ? 24.571 9.455 2.656 1.00 41.07 445 PHE A N 1
ATOM 688 C CA . PHE A 1 120 ? 23.270 9.027 3.150 1.00 33.63 445 PHE A CA 1
ATOM 689 C C . PHE A 1 120 ? 22.124 9.645 2.363 1.00 42.30 445 PHE A C 1
ATOM 690 O O . PHE A 1 120 ? 22.295 10.644 1.669 1.00 47.02 445 PHE A O 1
ATOM 698 N N . HIS A 1 121 ? 20.956 9.024 2.469 1.00 43.99 446 HIS A N 1
ATOM 699 C CA . HIS A 1 121 ? 19.698 9.703 2.200 1.00 35.64 446 HIS A CA 1
ATOM 700 C C . HIS A 1 121 ? 18.905 9.674 3.499 1.00 33.88 446 HIS A C 1
ATOM 701 O O . HIS A 1 121 ? 18.583 8.596 3.999 1.00 35.09 446 HIS A O 1
ATOM 708 N N . ASP A 1 122 ? 18.611 10.859 4.035 1.00 42.92 447 ASP A N 1
ATOM 709 C CA . A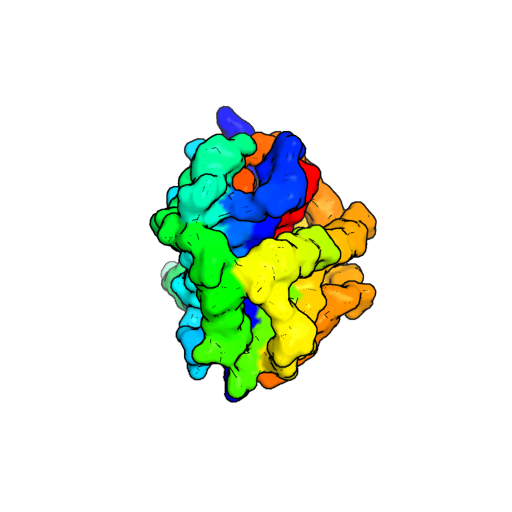SP A 1 122 ? 18.065 11.024 5.386 1.00 49.15 447 ASP A CA 1
ATOM 710 C C . ASP A 1 122 ? 19.102 10.565 6.409 1.00 44.99 447 ASP A C 1
ATOM 711 O O . ASP A 1 122 ? 19.010 9.469 6.961 1.00 38.36 447 ASP A O 1
ATOM 716 N N . GLN A 1 123 ? 20.079 11.432 6.656 1.00 40.19 448 GLN A N 1
ATOM 717 C CA . GLN A 1 123 ? 21.233 11.128 7.496 1.00 33.48 448 GLN A CA 1
ATOM 718 C C . GLN A 1 123 ? 20.872 10.779 8.942 1.00 52.59 448 GLN A C 1
ATOM 719 O O . GLN A 1 123 ? 21.459 9.869 9.530 1.00 44.32 448 GLN A O 1
ATOM 725 N N . SER A 1 124 ? 19.919 11.510 9.514 1.00 48.56 449 SER A N 1
ATOM 726 C CA . SER A 1 124 ? 19.536 11.313 10.911 1.00 34.96 449 SER A CA 1
ATOM 727 C C . SER A 1 124 ? 18.934 9.931 11.146 1.00 41.40 449 SER A C 1
ATOM 728 O O . SER A 1 124 ? 19.231 9.276 12.147 1.00 50.19 449 SER A O 1
ATOM 731 N N . GLN A 1 125 ? 18.081 9.498 10.224 1.00 34.34 450 GLN A N 1
ATOM 732 C CA . GLN A 1 125 ? 17.426 8.199 10.331 1.00 33.46 450 GLN A CA 1
ATOM 733 C C . GLN A 1 125 ? 18.427 7.048 10.232 1.00 36.03 450 GLN A C 1
ATOM 734 O O . GLN A 1 125 ? 18.342 6.077 10.980 1.00 47.21 450 GLN A O 1
ATOM 740 N N . ASP A 1 126 ? 19.371 7.159 9.304 1.00 40.86 451 ASP A N 1
ATOM 741 C CA . ASP A 1 126 ? 20.340 6.094 9.070 1.00 32.61 451 ASP A CA 1
ATOM 742 C C . ASP A 1 126 ? 21.407 6.047 10.159 1.00 41.58 451 ASP A C 1
ATOM 743 O O . ASP A 1 126 ? 21.871 4.970 10.530 1.00 50.99 451 ASP A O 1
ATOM 748 N N . LEU A 1 127 ? 21.795 7.209 10.675 1.00 39.20 452 LEU A N 1
ATOM 749 C CA . LEU A 1 127 ? 22.766 7.254 11.764 1.00 32.03 452 LEU A CA 1
ATOM 750 C C . LEU A 1 127 ? 22.174 6.633 13.026 1.00 36.68 452 LEU A C 1
ATOM 751 O O . LEU A 1 127 ? 22.890 6.036 13.831 1.00 45.10 452 LEU A O 1
ATOM 756 N N . LYS A 1 128 ? 20.862 6.777 13.192 1.00 34.00 453 LYS A N 1
ATOM 757 C CA . LYS A 1 128 ? 20.151 6.133 14.291 1.00 38.49 453 LYS A CA 1
ATOM 758 C C . LYS A 1 128 ? 20.221 4.617 14.151 1.00 36.24 453 LYS A C 1
ATOM 759 O O . LYS A 1 128 ? 20.610 3.916 15.083 1.00 45.00 453 LYS A O 1
ATOM 765 N N . TYR A 1 129 ? 19.833 4.125 12.976 1.00 36.08 454 TYR A N 1
ATOM 766 C CA . TYR A 1 129 ? 19.839 2.693 12.676 1.00 40.86 454 TYR A CA 1
ATOM 767 C C . TYR A 1 129 ? 21.218 2.065 12.857 1.00 36.23 454 TYR A C 1
ATOM 768 O O . TYR A 1 129 ? 21.335 0.955 13.371 1.00 41.09 454 TYR A O 1
ATOM 777 N N . ILE A 1 130 ? 22.255 2.770 12.418 1.00 37.92 455 ILE A N 1
ATOM 778 C CA . ILE A 1 130 ? 23.622 2.281 12.567 1.00 36.63 455 ILE A CA 1
ATOM 779 C C . ILE A 1 130 ? 23.974 2.138 14.047 1.00 42.08 455 ILE A C 1
ATOM 780 O O . ILE A 1 130 ? 24.601 1.159 14.453 1.00 40.54 455 ILE A O 1
ATOM 785 N N . ARG A 1 131 ? 23.559 3.112 14.852 1.00 39.62 456 ARG A N 1
ATOM 786 C CA . ARG A 1 131 ? 23.772 3.046 16.294 1.00 41.60 456 ARG A CA 1
ATOM 787 C C . ARG A 1 131 ? 23.040 1.851 16.900 1.00 40.47 456 ARG A C 1
ATOM 788 O O . ARG A 1 131 ? 23.593 1.129 17.727 1.00 40.32 456 ARG A O 1
ATOM 796 N N . MET A 1 132 ? 21.803 1.635 16.462 1.00 36.47 457 MET A N 1
ATOM 797 C CA . MET A 1 132 ? 20.981 0.537 16.966 1.00 34.70 457 MET A CA 1
ATOM 798 C C . MET A 1 132 ? 21.546 -0.849 16.646 1.00 41.65 457 MET A C 1
ATOM 799 O O . MET A 1 132 ? 21.136 -1.840 17.247 1.00 40.78 457 MET A O 1
ATOM 804 N N . LEU A 1 133 ? 22.478 -0.918 15.700 1.00 47.60 458 LEU A N 1
ATOM 805 C CA . LEU A 1 133 ? 23.109 -2.187 15.342 1.00 46.26 458 LEU A CA 1
ATOM 806 C C . LEU A 1 133 ? 24.420 -2.436 16.081 1.00 39.11 458 LEU A C 1
ATOM 807 O O . LEU A 1 133 ? 25.058 -3.469 15.883 1.00 43.63 458 LEU A O 1
ATOM 812 N N . GLY A 1 134 ? 24.828 -1.493 16.923 1.00 37.60 459 GLY A N 1
ATOM 813 C CA . GLY A 1 134 ? 26.004 -1.701 17.746 1.00 41.32 459 GLY A CA 1
ATOM 814 C C . GLY A 1 134 ? 27.282 -1.035 17.275 1.00 42.26 459 GLY A C 1
ATOM 815 O O . GLY A 1 134 ? 28.352 -1.311 17.815 1.00 44.72 459 GLY A O 1
ATOM 816 N N . TYR A 1 135 ? 27.184 -0.163 16.274 1.00 40.40 460 TYR A N 1
ATOM 817 C CA . TYR A 1 135 ? 28.367 0.530 15.766 1.00 36.84 460 TYR A CA 1
ATOM 818 C C . TYR A 1 135 ? 28.374 2.001 16.167 1.00 36.45 460 TYR A C 1
ATOM 819 O O . TYR A 1 135 ? 27.370 2.701 16.041 1.00 45.51 460 TYR A O 1
ATOM 828 N N . ASP A 1 136 ? 29.530 2.462 16.633 1.00 41.06 461 ASP A N 1
ATOM 829 C CA . ASP A 1 136 ? 29.685 3.829 17.109 1.00 47.70 461 ASP A CA 1
ATOM 830 C C . ASP A 1 136 ? 30.419 4.690 16.087 1.00 46.72 461 ASP A C 1
ATOM 831 O O . ASP A 1 136 ? 31.649 4.705 16.041 1.00 47.23 461 ASP A O 1
ATOM 836 N N . VAL A 1 137 ? 29.649 5.402 15.270 1.00 36.76 462 VAL A N 1
ATOM 837 C CA . VAL A 1 137 ? 30.198 6.236 14.204 1.00 53.89 462 VAL A CA 1
ATOM 838 C C . VAL A 1 137 ? 31.116 7.315 14.772 1.00 52.42 462 VAL A C 1
ATOM 839 O O . VAL A 1 137 ? 32.149 7.639 14.183 1.00 59.12 462 VAL A O 1
ATOM 843 N N . ALA A 1 138 ? 30.736 7.859 15.925 1.00 55.25 463 ALA A N 1
ATOM 844 C CA . ALA A 1 138 ? 31.514 8.903 16.583 1.00 53.74 463 ALA A CA 1
ATOM 845 C C . ALA A 1 138 ? 32.946 8.460 16.876 1.00 57.29 463 ALA A C 1
ATOM 846 O O . ALA A 1 138 ? 33.868 9.277 16.868 1.00 90.87 463 ALA A O 1
ATOM 848 N N . SER A 1 139 ? 33.130 7.168 17.130 1.00 64.65 464 SER A N 1
ATOM 849 C CA . SER A 1 139 ? 34.456 6.630 17.409 1.00 77.73 464 SER A CA 1
ATOM 850 C C . SER A 1 139 ? 35.368 6.692 16.188 1.00 75.08 464 SER A C 1
ATOM 851 O O . SER A 1 139 ? 36.583 6.827 16.325 1.00 91.65 464 SER A O 1
ATOM 854 N N . ALA A 1 140 ? 34.780 6.580 14.999 1.00 71.56 465 ALA A N 1
ATOM 855 C CA . ALA A 1 140 ? 35.549 6.651 13.760 1.00 57.18 465 ALA A CA 1
ATOM 856 C C . ALA A 1 140 ? 36.177 8.029 13.573 1.00 54.63 465 ALA A C 1
ATOM 857 O O . ALA A 1 140 ? 35.472 9.034 13.485 1.00 75.13 465 ALA A O 1
ATOM 859 N N . ASP A 1 141 ? 37.504 8.070 13.514 1.00 51.57 466 ASP A N 1
ATOM 860 C CA . ASP A 1 141 ? 38.226 9.332 13.397 1.00 54.11 466 ASP A CA 1
ATOM 861 C C . ASP A 1 141 ? 38.548 9.678 11.943 1.00 57.83 466 ASP A C 1
ATOM 862 O O . ASP A 1 141 ? 38.999 10.784 11.644 1.00 74.82 466 ASP A O 1
ATOM 867 N N . ASN A 1 142 ? 38.309 8.729 11.043 1.00 41.02 467 ASN A N 1
ATOM 868 C CA . ASN A 1 142 ? 38.674 8.896 9.641 1.00 35.39 467 ASN A CA 1
ATOM 869 C C . ASN A 1 142 ? 37.559 9.404 8.729 1.00 38.54 467 ASN A C 1
ATOM 870 O O . ASN A 1 142 ? 37.704 9.375 7.508 1.00 40.75 467 ASN A O 1
ATOM 875 N N . ILE A 1 143 ? 36.450 9.861 9.303 1.00 44.68 468 ILE A N 1
ATOM 876 C CA . ILE A 1 143 ? 35.353 10.375 8.486 1.00 36.34 468 ILE A CA 1
ATOM 877 C C . ILE A 1 143 ? 35.677 11.780 7.986 1.00 41.83 468 ILE A C 1
ATOM 878 O O . ILE A 1 143 ? 35.787 12.722 8.769 1.00 43.72 468 ILE A O 1
ATOM 883 N N . LEU A 1 144 ? 35.824 11.910 6.674 1.00 46.18 469 LEU A N 1
ATOM 884 C CA . LEU A 1 144 ? 36.195 13.177 6.059 1.00 39.13 469 LEU A CA 1
ATOM 885 C C . LEU A 1 144 ? 34.986 14.090 5.842 1.00 51.94 469 LEU A C 1
ATOM 886 O O . LEU A 1 144 ? 35.008 15.264 6.211 1.00 56.27 469 LEU A O 1
ATOM 891 N N . GLU A 1 145 ? 33.938 13.543 5.233 1.00 47.54 470 GLU A N 1
ATOM 892 C CA . GLU A 1 145 ? 32.704 14.282 4.984 1.00 47.94 470 GLU A CA 1
ATOM 893 C C . GLU A 1 145 ? 31.492 13.369 5.097 1.00 36.88 470 GLU A C 1
ATOM 894 O O . GLU A 1 145 ? 31.595 12.156 4.917 1.00 40.04 470 GLU A O 1
ATOM 900 N N . VAL A 1 146 ? 30.344 13.960 5.403 1.00 43.38 471 VAL A N 1
ATOM 901 C CA . VAL A 1 146 ? 29.081 13.240 5.365 1.00 37.87 471 VAL A CA 1
ATOM 902 C C . VAL A 1 146 ? 28.120 13.949 4.420 1.00 36.16 471 VAL A C 1
ATOM 903 O O . VAL A 1 146 ? 27.821 15.130 4.593 1.00 44.85 471 VAL A O 1
ATOM 907 N N . VAL A 1 147 ? 27.648 13.222 3.415 1.00 33.30 472 VAL A N 1
ATOM 908 C CA . VAL A 1 147 ? 26.782 13.799 2.398 1.00 25.19 472 VAL A CA 1
ATOM 909 C C . VAL A 1 147 ? 25.362 13.257 2.528 1.00 37.13 472 VAL A C 1
ATOM 910 O O . VAL A 1 147 ? 25.152 12.045 2.581 1.00 40.02 472 VAL A O 1
ATOM 914 N N . ASP A 1 148 ? 24.391 14.162 2.588 1.00 34.09 473 ASP A N 1
ATOM 915 C CA . ASP A 1 148 ? 22.987 13.776 2.667 1.00 36.16 473 ASP A CA 1
ATOM 916 C C . ASP A 1 148 ? 22.261 14.221 1.404 1.00 33.81 473 ASP A C 1
ATOM 917 O O . ASP A 1 148 ? 22.114 15.416 1.157 1.00 42.50 473 ASP A O 1
ATOM 922 N N . THR A 1 149 ? 21.823 13.256 0.601 1.00 27.45 474 THR A N 1
ATOM 923 C CA . THR A 1 149 ? 21.166 13.564 -0.665 1.00 28.97 474 THR A CA 1
ATOM 924 C C . THR A 1 149 ? 19.769 14.121 -0.436 1.00 35.02 474 THR A C 1
ATOM 925 O O . THR A 1 149 ? 19.204 14.776 -1.311 1.00 47.25 474 THR A O 1
ATOM 929 N N . ARG A 1 150 ? 19.213 13.862 0.744 1.00 41.71 475 ARG A N 1
ATOM 930 C CA . ARG A 1 150 ? 17.880 14.353 1.071 1.00 37.12 475 ARG A CA 1
ATOM 931 C C . ARG A 1 150 ? 17.906 15.868 1.216 1.00 38.03 475 ARG A C 1
ATOM 932 O O . ARG A 1 150 ? 16.918 16.544 0.943 1.00 44.06 475 ARG A O 1
ATOM 940 N N . GLU A 1 151 ? 19.044 16.401 1.646 1.00 25.01 476 GLU A N 1
ATOM 941 C CA . GLU A 1 151 ? 19.215 17.843 1.713 1.00 28.98 476 GLU A CA 1
ATOM 942 C C . GLU A 1 151 ? 19.377 18.433 0.315 1.00 32.58 476 GLU A C 1
ATOM 943 O O . GLU A 1 151 ? 18.722 19.415 -0.035 1.00 38.89 476 GLU A O 1
ATOM 949 N N . MET A 1 152 ? 20.246 17.822 -0.484 1.00 32.97 477 MET A N 1
ATOM 950 C CA . MET A 1 152 ? 20.520 18.314 -1.829 1.00 37.99 477 MET A CA 1
ATOM 951 C C . MET A 1 152 ? 19.279 18.273 -2.715 1.00 39.30 477 MET A C 1
ATOM 952 O O . MET A 1 152 ? 19.049 19.180 -3.515 1.00 38.16 477 MET A O 1
ATOM 957 N N . TYR A 1 153 ? 18.478 17.223 -2.569 1.00 30.29 478 TYR A N 1
ATOM 958 C CA . TYR A 1 153 ? 17.283 17.077 -3.391 1.00 28.71 478 TYR A CA 1
ATOM 959 C C . TYR A 1 153 ? 16.204 18.062 -2.956 1.00 30.47 478 TYR A C 1
ATOM 960 O O . TYR A 1 153 ? 15.441 18.561 -3.783 1.00 48.00 478 TYR A O 1
ATOM 969 N N . GLN A 1 154 ? 16.148 18.343 -1.658 1.00 38.09 479 GLN A N 1
ATOM 970 C CA . GLN A 1 154 ? 15.291 19.407 -1.151 1.00 34.56 479 GLN A CA 1
ATOM 971 C C . GLN A 1 154 ? 15.744 20.726 -1.757 1.00 34.36 479 GLN A C 1
ATOM 972 O O . GLN A 1 154 ? 14.936 21.525 -2.226 1.00 31.10 479 GLN A O 1
ATOM 978 N N . TYR A 1 155 ? 17.055 20.933 -1.752 1.00 27.83 480 TYR A N 1
ATOM 979 C CA . TYR A 1 155 ? 17.660 22.126 -2.327 1.00 30.05 480 TYR A CA 1
ATOM 980 C C . TYR A 1 155 ? 17.380 22.229 -3.831 1.00 48.64 480 TYR A C 1
ATOM 981 O O . TYR A 1 155 ? 17.240 23.326 -4.368 1.00 43.35 480 TYR A O 1
ATOM 990 N N . LEU A 1 156 ? 17.303 21.083 -4.501 1.00 43.79 481 LEU A N 1
ATOM 991 C CA . LEU A 1 156 ? 17.040 21.036 -5.938 1.00 40.76 481 LEU A CA 1
ATOM 992 C C . LEU A 1 156 ? 15.551 21.090 -6.279 1.00 47.30 481 LEU A C 1
ATOM 993 O O . LEU A 1 156 ? 15.182 21.045 -7.453 1.00 39.73 481 LEU A O 1
ATOM 998 N N . SER A 1 157 ? 14.698 21.183 -5.264 1.00 45.07 482 SER A N 1
ATOM 999 C CA . SER A 1 157 ? 13.254 21.153 -5.487 1.00 52.86 482 SER A CA 1
ATOM 1000 C C . SER A 1 157 ? 12.765 22.392 -6.224 1.00 56.76 482 SER A C 1
ATOM 1001 O O . SER A 1 157 ? 11.736 22.355 -6.899 1.00 54.77 482 SER A O 1
ATOM 1004 N N . ARG A 1 158 ? 13.507 23.487 -6.095 1.00 48.59 483 ARG A N 1
ATOM 1005 C CA . ARG A 1 158 ? 13.185 24.708 -6.820 1.00 51.36 483 ARG A CA 1
ATOM 1006 C C . ARG A 1 158 ? 14.200 24.971 -7.932 1.00 63.33 483 ARG A C 1
ATOM 1007 O O . ARG A 1 158 ? 14.541 26.117 -8.226 1.00 65.29 483 ARG A O 1
ATOM 1015 N N . SER A 1 159 ? 14.677 23.892 -8.547 1.00 52.25 484 SER A N 1
ATOM 1016 C CA . SER A 1 159 ? 15.568 23.980 -9.699 1.00 47.47 484 SER A CA 1
ATOM 1017 C C . SER A 1 159 ? 14.819 23.683 -10.992 1.00 49.50 484 SER A C 1
ATOM 1018 O O . SER A 1 159 ? 14.034 22.738 -11.061 1.00 48.98 484 SER A O 1
ATOM 1021 N N . ASN A 1 160 ? 15.074 24.482 -12.022 1.00 49.82 485 ASN A N 1
ATOM 1022 C CA . ASN A 1 160 ? 14.368 24.331 -13.289 1.00 43.54 485 ASN A CA 1
ATOM 1023 C C . ASN A 1 160 ? 14.685 23.018 -13.995 1.00 43.70 485 ASN A C 1
ATOM 1024 O O . ASN A 1 160 ? 13.779 22.296 -14.412 1.00 41.41 485 ASN A O 1
ATOM 1029 N N . ASN A 1 161 ? 15.969 22.706 -14.123 1.00 34.53 486 ASN A N 1
ATOM 1030 C CA . ASN A 1 161 ? 16.379 21.492 -14.817 1.00 42.48 486 ASN A CA 1
ATOM 1031 C C . ASN A 1 161 ? 16.065 20.232 -14.020 1.00 45.24 486 ASN A C 1
ATOM 1032 O O . ASN A 1 161 ? 15.741 19.192 -14.594 1.00 52.10 486 ASN A O 1
ATOM 1037 N N . ALA A 1 162 ? 16.150 20.331 -12.697 1.00 54.18 487 ALA A N 1
ATOM 1038 C CA . ALA A 1 162 ? 15.793 19.212 -11.835 1.00 42.21 487 ALA A CA 1
ATOM 1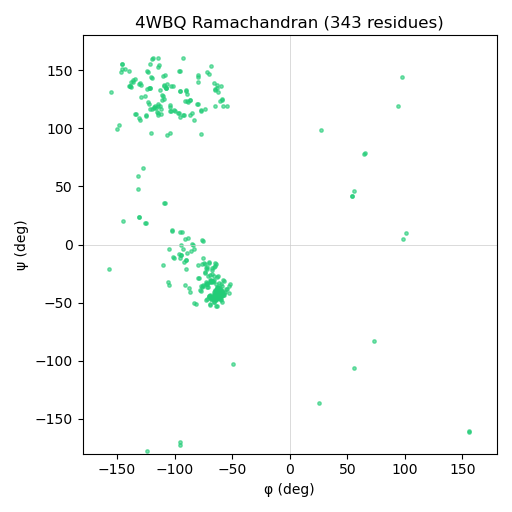039 C C . ALA A 1 162 ? 14.304 18.907 -11.959 1.00 50.53 487 ALA A C 1
ATOM 1040 O O . ALA A 1 162 ? 13.903 17.745 -12.029 1.00 47.21 487 ALA A O 1
ATOM 1042 N N . SER A 1 163 ? 13.492 19.958 -11.994 1.00 45.30 488 SER A N 1
ATOM 1043 C CA . SER A 1 163 ? 12.048 19.805 -12.147 1.00 46.36 488 SER A CA 1
ATOM 1044 C C . SER A 1 163 ? 11.686 19.159 -13.482 1.00 56.18 488 SER A C 1
ATOM 1045 O O . SER A 1 163 ? 10.763 18.347 -13.553 1.00 51.83 488 SER A O 1
ATOM 1048 N N . LYS A 1 164 ? 12.415 19.521 -14.536 1.00 44.40 489 LYS A N 1
ATOM 1049 C CA . LYS A 1 164 ? 12.206 18.922 -15.851 1.00 37.75 489 LYS A CA 1
ATOM 1050 C C . LYS A 1 164 ? 12.425 17.414 -15.814 1.00 40.50 489 LYS A C 1
ATOM 1051 O O . LYS A 1 164 ? 11.611 16.648 -16.328 1.00 53.66 489 LYS A O 1
ATOM 1057 N N . LEU A 1 165 ? 13.529 16.998 -15.202 1.00 42.30 490 LEU A N 1
ATOM 1058 C CA . LEU A 1 165 ? 13.855 15.581 -15.077 1.00 35.84 490 LEU A CA 1
ATOM 1059 C C . LEU A 1 165 ? 12.773 14.829 -14.307 1.00 42.96 490 LEU A C 1
ATOM 1060 O O . LEU A 1 165 ? 12.432 13.696 -14.650 1.00 52.22 490 LEU A O 1
ATOM 1065 N N . SER A 1 166 ? 12.241 15.466 -13.268 1.00 49.99 491 SER A N 1
ATOM 1066 C CA . SER A 1 166 ? 11.176 14.879 -12.461 1.00 42.63 491 SER A CA 1
ATOM 1067 C C . SER A 1 166 ? 9.920 14.653 -13.295 1.00 59.24 491 SER A C 1
ATOM 1068 O O . SER A 1 166 ? 9.283 13.603 -13.203 1.00 51.29 491 SER A O 1
ATOM 1071 N N . ASN A 1 167 ? 9.568 15.651 -14.101 1.00 48.45 492 ASN A N 1
ATOM 1072 C CA . ASN A 1 167 ? 8.396 15.572 -14.963 1.00 46.94 492 ASN A CA 1
ATOM 1073 C C . ASN A 1 167 ? 8.512 14.443 -15.980 1.00 46.28 492 ASN A C 1
ATOM 1074 O O . ASN A 1 167 ? 7.529 13.772 -16.290 1.00 54.57 492 ASN A O 1
ATOM 1079 N N . VAL A 1 168 ? 9.718 14.235 -16.495 1.00 39.32 493 VAL A N 1
ATOM 1080 C CA . VAL A 1 168 ? 9.956 13.162 -17.450 1.00 45.83 493 VAL A CA 1
ATOM 1081 C C . VAL A 1 168 ? 9.849 11.803 -16.766 1.00 56.64 493 VAL A C 1
ATOM 1082 O O . VAL A 1 168 ? 9.232 10.881 -17.296 1.00 73.36 493 VAL A O 1
ATOM 1086 N N . CYS A 1 169 ? 10.443 11.688 -15.582 1.00 57.09 494 CYS A N 1
ATOM 1087 C CA . CYS A 1 169 ? 10.368 10.450 -14.812 1.00 65.39 494 CYS A CA 1
ATOM 1088 C C . CYS A 1 169 ? 8.947 10.216 -14.310 1.00 51.47 494 CYS A C 1
ATOM 1089 O O . CYS A 1 169 ? 8.512 9.075 -14.159 1.00 48.59 494 CYS A O 1
ATOM 1092 N N . GLY A 1 170 ? 8.233 11.308 -14.051 1.00 52.22 495 GLY A N 1
ATOM 1093 C CA . GLY A 1 170 ? 6.846 11.239 -13.631 1.00 61.31 495 GLY A CA 1
ATOM 1094 C C . GLY A 1 170 ? 5.943 10.816 -14.774 1.00 64.63 495 GLY A C 1
ATOM 1095 O O . GLY A 1 170 ? 4.969 10.090 -14.574 1.00 66.41 495 GLY A O 1
ATOM 1096 N N . TYR A 1 171 ? 6.274 11.274 -15.978 1.00 65.94 496 TYR A N 1
ATOM 1097 C CA . TYR A 1 171 ? 5.530 10.907 -17.179 1.00 59.55 496 TYR A CA 1
ATOM 1098 C C . TYR A 1 171 ? 5.725 9.431 -17.497 1.00 58.16 496 TYR A C 1
ATOM 1099 O O . TYR A 1 171 ? 4.767 8.714 -17.782 1.00 78.52 496 TYR A O 1
ATOM 1108 N N . LEU A 1 172 ? 6.975 8.987 -17.444 1.00 51.89 497 LEU A N 1
ATOM 1109 C CA . LEU A 1 172 ? 7.314 7.601 -17.734 1.00 59.65 497 LEU A CA 1
ATOM 1110 C C . LEU A 1 172 ? 6.688 6.644 -16.728 1.00 74.79 497 LEU A C 1
ATOM 1111 O O . LEU A 1 172 ? 6.231 5.560 -17.097 1.00 82.71 497 LEU A O 1
ATOM 1116 N N . ASP A 1 173 ? 6.672 7.058 -15.461 1.00 80.54 498 ASP A N 1
ATOM 1117 C CA . ASP A 1 173 ? 6.120 6.254 -14.371 1.00 77.71 498 ASP A CA 1
ATOM 1118 C C . ASP A 1 173 ? 6.766 4.873 -14.341 1.00 81.44 498 ASP A C 1
ATOM 1119 O O . ASP A 1 173 ? 6.092 3.862 -14.139 1.00 83.30 498 ASP A O 1
ATOM 1121 N N . ILE A 1 174 ? 8.079 4.849 -14.551 1.00 92.94 499 ILE A N 1
ATOM 1122 C CA . ILE A 1 174 ? 8.853 3.613 -14.585 1.00 95.36 499 ILE A CA 1
ATOM 1123 C C . ILE A 1 174 ? 8.747 2.817 -13.287 1.00 107.32 499 ILE A C 1
ATOM 1124 O O . ILE A 1 174 ? 9.025 3.343 -12.208 1.00 99.10 499 ILE A O 1
ATOM 1129 N N . PRO A 1 175 ? 8.339 1.543 -13.394 1.00 118.24 500 PRO A N 1
ATOM 1130 C CA . PRO A 1 175 ? 8.245 0.642 -12.243 1.00 105.81 500 PRO A CA 1
ATOM 1131 C C . PRO A 1 175 ? 9.597 -0.002 -11.961 1.00 101.73 500 PRO A C 1
ATOM 1132 O O . PRO A 1 175 ? 10.083 -0.797 -12.766 1.00 87.86 500 PRO A O 1
ATOM 1136 N N . TRP A 1 176 ? 10.191 0.342 -10.823 1.00 104.17 501 TRP A N 1
ATOM 1137 C CA . TRP A 1 176 ? 11.492 -0.192 -10.442 1.00 90.89 501 TRP A CA 1
ATOM 1138 C C . TRP A 1 176 ? 11.350 -1.442 -9.580 1.00 103.15 501 TRP A C 1
ATOM 1139 O O . TRP A 1 176 ? 10.487 -1.510 -8.705 1.00 104.06 501 TRP A O 1
ATOM 1150 N N . ASN A 1 178 ? 11.902 -5.705 -7.067 1.00 113.73 503 ASN A N 1
ATOM 1151 C CA . ASN A 1 178 ? 13.123 -5.143 -6.492 1.00 97.09 503 ASN A CA 1
ATOM 1152 C C . ASN A 1 178 ? 13.120 -3.616 -6.416 1.00 99.47 503 ASN A C 1
ATOM 1153 O O . ASN A 1 178 ? 13.375 -2.947 -7.418 1.00 112.18 503 ASN A O 1
ATOM 1158 N N . MET A 1 179 ? 12.803 -3.061 -5.246 1.00 95.12 504 MET A N 1
ATOM 1159 C CA . MET A 1 179 ? 12.812 -1.606 -5.093 1.00 99.08 504 MET A CA 1
ATOM 1160 C C . MET A 1 179 ? 12.974 -1.104 -3.650 1.00 110.53 504 MET A C 1
ATOM 1161 O O . MET A 1 179 ? 13.331 0.055 -3.427 1.00 93.31 504 MET A O 1
ATOM 1166 N N . HIS A 1 180 ? 12.661 -1.950 -2.672 1.00 101.35 505 HIS A N 1
ATOM 1167 C CA . HIS A 1 180 ? 12.809 -1.563 -1.270 1.00 76.34 505 HIS A CA 1
ATOM 1168 C C . HIS A 1 180 ? 14.152 -2.034 -0.734 1.00 76.47 505 HIS A C 1
ATOM 1169 O O . HIS A 1 180 ? 14.572 -1.647 0.358 1.00 85.71 505 HIS A O 1
ATOM 1176 N N . ASN A 1 181 ? 14.813 -2.879 -1.518 1.00 50.95 506 ASN A N 1
ATOM 1177 C CA . ASN A 1 181 ? 16.107 -3.447 -1.156 1.00 62.48 506 ASN A CA 1
ATOM 1178 C C . ASN A 1 181 ? 17.137 -2.375 -0.813 1.00 53.31 506 ASN A C 1
ATOM 1179 O O . ASN A 1 181 ? 17.469 -1.526 -1.638 1.00 57.25 506 ASN A O 1
ATOM 1184 N N . ALA A 1 182 ? 17.628 -2.423 0.422 1.00 51.30 507 ALA A N 1
ATOM 1185 C CA . ALA A 1 182 ? 18.550 -1.415 0.933 1.00 42.44 507 ALA A CA 1
ATOM 1186 C C . ALA A 1 182 ? 19.852 -1.404 0.141 1.00 33.14 507 ALA A C 1
ATOM 1187 O O . ALA A 1 182 ? 20.517 -0.375 0.041 1.00 45.76 507 ALA A O 1
ATOM 1189 N N . GLY A 1 183 ? 20.203 -2.550 -0.431 1.00 28.93 508 GLY A N 1
ATOM 1190 C CA . GLY A 1 183 ? 21.390 -2.648 -1.259 1.00 36.83 508 GLY A CA 1
ATOM 1191 C C . GLY A 1 183 ? 21.241 -1.826 -2.525 1.00 45.72 508 GLY A C 1
ATOM 1192 O O . GLY A 1 183 ? 22.155 -1.093 -2.899 1.00 51.73 508 GLY A O 1
ATOM 1193 N N . ASN A 1 184 ? 20.089 -1.942 -3.182 1.00 43.79 509 ASN A N 1
ATOM 1194 C CA . ASN A 1 184 ? 19.803 -1.136 -4.365 1.00 45.46 509 ASN A CA 1
ATOM 1195 C C . ASN A 1 184 ? 19.730 0.343 -4.022 1.00 41.99 509 ASN A C 1
ATOM 1196 O O . ASN A 1 184 ? 20.254 1.186 -4.748 1.00 47.26 509 ASN A O 1
ATOM 1201 N N . ASP A 1 185 ? 19.072 0.644 -2.907 1.00 32.77 510 ASP A N 1
ATOM 1202 C CA . ASP A 1 185 ? 18.909 2.014 -2.439 1.00 28.22 510 ASP A CA 1
ATOM 1203 C C . ASP A 1 185 ? 20.263 2.700 -2.286 1.00 41.33 510 ASP A C 1
ATOM 1204 O O . ASP A 1 185 ? 20.417 3.877 -2.613 1.00 37.38 510 ASP A O 1
ATOM 1209 N N . ALA A 1 186 ? 21.249 1.943 -1.818 1.00 46.01 511 ALA A N 1
ATOM 1210 C CA . ALA A 1 186 ? 22.583 2.480 -1.579 1.00 38.28 511 ALA A CA 1
ATOM 1211 C C . ALA A 1 186 ? 23.366 2.665 -2.877 1.00 38.45 511 ALA A C 1
ATOM 1212 O O . ALA A 1 186 ? 24.121 3.624 -3.023 1.00 45.11 511 ALA A O 1
ATOM 1214 N N . VAL A 1 187 ? 23.185 1.740 -3.815 1.00 43.78 512 VAL A N 1
ATOM 1215 C CA . VAL A 1 187 ? 23.866 1.810 -5.104 1.00 43.88 512 VAL A CA 1
ATOM 1216 C C . VAL A 1 187 ? 23.405 3.020 -5.913 1.00 40.86 512 VAL A C 1
ATOM 1217 O O . VAL A 1 187 ? 24.225 3.768 -6.448 1.00 40.81 512 VAL A O 1
ATOM 1221 N N . TYR A 1 188 ? 22.091 3.210 -5.987 1.00 34.43 513 TYR A N 1
ATOM 1222 C CA . TYR A 1 188 ? 21.515 4.332 -6.719 1.00 35.22 513 TYR A CA 1
ATOM 1223 C C . TYR A 1 188 ? 21.954 5.661 -6.119 1.00 43.82 513 TYR A C 1
ATOM 1224 O O . TYR A 1 188 ? 22.176 6.635 -6.838 1.00 53.91 513 TYR A O 1
ATOM 1233 N N . THR A 1 189 ? 22.076 5.693 -4.797 1.00 44.08 514 THR A N 1
ATOM 1234 C CA . THR A 1 189 ? 22.532 6.883 -4.094 1.00 31.68 514 THR A CA 1
ATOM 1235 C C . THR A 1 189 ? 23.975 7.216 -4.464 1.00 31.10 514 THR A C 1
ATOM 1236 O O . THR A 1 189 ? 24.302 8.369 -4.746 1.00 36.76 514 THR A O 1
ATOM 1240 N N . LEU A 1 190 ? 24.833 6.200 -4.467 1.00 38.63 515 LEU A N 1
ATOM 1241 C CA . LEU A 1 190 ? 26.251 6.395 -4.755 1.00 38.09 515 LEU A CA 1
ATOM 1242 C C . LEU A 1 190 ? 26.482 6.753 -6.219 1.00 35.01 515 LEU A C 1
ATOM 1243 O O . LEU A 1 190 ? 27.244 7.672 -6.523 1.00 42.68 515 LEU A O 1
ATOM 1248 N N . GLN A 1 191 ? 25.825 6.027 -7.120 1.00 36.40 516 GLN A N 1
ATOM 1249 C CA . GLN A 1 191 ? 25.928 6.305 -8.552 1.00 40.08 516 GLN A CA 1
ATOM 1250 C C . GLN A 1 191 ? 25.489 7.728 -8.880 1.00 35.43 516 GLN A C 1
ATOM 1251 O O . GLN A 1 191 ? 26.096 8.392 -9.718 1.00 41.67 516 GLN A O 1
ATOM 1257 N N . ALA A 1 192 ? 24.431 8.188 -8.219 1.00 34.67 517 ALA A N 1
ATOM 1258 C CA . ALA A 1 192 ? 23.904 9.529 -8.450 1.00 33.89 517 ALA A CA 1
ATOM 1259 C C . ALA A 1 192 ? 24.914 10.603 -8.070 1.00 38.19 517 ALA A C 1
ATOM 1260 O O . ALA A 1 192 ? 25.135 11.550 -8.822 1.00 40.62 517 ALA A O 1
ATOM 1262 N N . MET A 1 193 ? 25.535 10.445 -6.906 1.00 40.89 518 MET A N 1
ATOM 1263 C CA . MET A 1 193 ? 26.449 11.457 -6.391 1.00 37.88 518 MET A CA 1
ATOM 1264 C C . MET A 1 193 ? 27.806 11.419 -7.087 1.00 38.68 518 MET A C 1
ATOM 1265 O O . MET A 1 193 ? 28.387 12.464 -7.375 1.00 39.96 518 MET A O 1
ATOM 1270 N N . MET A 1 194 ? 28.306 10.219 -7.364 1.00 32.62 519 MET A N 1
ATOM 1271 C CA . MET A 1 194 ? 29.583 10.080 -8.054 1.00 38.61 519 MET A CA 1
ATOM 1272 C C . MET A 1 194 ? 29.499 10.591 -9.488 1.00 42.65 519 MET A C 1
ATOM 1273 O O . MET A 1 194 ? 30.391 11.299 -9.952 1.00 53.63 519 MET A O 1
ATOM 1278 N N . GLY A 1 195 ? 28.428 10.227 -10.185 1.00 38.43 520 GLY A N 1
ATOM 1279 C CA . GLY A 1 195 ? 28.204 10.693 -11.541 1.00 31.06 520 GLY A CA 1
ATOM 1280 C C . GLY A 1 195 ? 28.095 12.205 -11.590 1.00 41.64 520 GLY A C 1
ATOM 1281 O O . GLY A 1 195 ? 28.587 12.848 -12.517 1.00 50.21 520 GLY A O 1
ATOM 1282 N N . LEU A 1 196 ? 27.439 12.772 -10.584 1.00 41.63 521 LEU A N 1
ATOM 1283 C CA . LEU A 1 196 ? 27.287 14.217 -10.479 1.00 33.51 521 LEU A CA 1
ATOM 1284 C C . LEU A 1 196 ? 28.611 14.902 -10.150 1.00 32.70 521 LEU A C 1
ATOM 1285 O O . LEU A 1 196 ? 28.953 15.926 -10.739 1.00 40.17 521 LEU A O 1
ATOM 1290 N N . ALA A 1 197 ? 29.352 14.332 -9.206 1.00 31.37 522 ALA A N 1
ATOM 1291 C CA . ALA A 1 197 ? 30.605 14.926 -8.753 1.00 37.66 522 ALA A CA 1
ATOM 1292 C C . ALA A 1 197 ? 31.655 14.913 -9.855 1.00 35.73 522 ALA A C 1
ATOM 1293 O O . ALA A 1 197 ? 32.323 15.917 -10.101 1.00 49.23 522 ALA A O 1
ATOM 1295 N N . ILE A 1 198 ? 31.796 13.769 -10.513 1.00 40.96 523 ILE A N 1
ATOM 1296 C CA . ILE A 1 198 ? 32.742 13.621 -11.611 1.00 47.27 523 ILE A CA 1
ATOM 1297 C C . ILE A 1 198 ? 32.428 14.585 -12.753 1.00 46.46 523 ILE A C 1
ATOM 1298 O O . ILE A 1 198 ? 33.321 15.258 -13.268 1.00 49.50 523 ILE A O 1
ATOM 1303 N N . ASP A 1 199 ? 31.156 14.656 -13.132 1.00 39.33 524 ASP A N 1
ATOM 1304 C CA . ASP A 1 199 ? 30.733 15.516 -14.232 1.00 35.57 524 ASP A CA 1
ATOM 1305 C C . ASP A 1 199 ? 30.966 16.995 -13.932 1.00 38.57 524 ASP A C 1
ATOM 1306 O O . ASP A 1 199 ? 31.499 17.722 -14.769 1.00 53.59 524 ASP A O 1
ATOM 1311 N N . MET A 1 200 ? 30.572 17.436 -12.741 1.00 36.93 525 MET A N 1
ATOM 1312 C CA . MET A 1 200 ? 30.763 18.829 -12.349 1.00 33.29 525 MET A CA 1
ATOM 1313 C C . MET A 1 200 ? 32.233 19.212 -12.379 1.00 38.67 525 MET A C 1
ATOM 1314 O O . MET A 1 200 ? 32.582 20.339 -12.725 1.00 49.88 525 MET A O 1
ATOM 1319 N N . ARG A 1 201 ? 33.088 18.262 -12.020 1.00 39.02 526 ARG A N 1
ATOM 1320 C CA . ARG A 1 201 ? 34.529 18.477 -12.018 1.00 40.21 526 ARG A CA 1
ATOM 1321 C C . ARG A 1 201 ? 35.070 18.611 -13.438 1.00 43.59 526 ARG A C 1
ATOM 1322 O O . ARG A 1 201 ? 35.776 19.566 -13.757 1.00 50.10 526 ARG A O 1
ATOM 1330 N N . GLN A 1 202 ? 34.731 17.646 -14.287 1.00 42.88 527 GLN A N 1
ATOM 1331 C CA . GLN A 1 202 ? 35.216 17.628 -15.663 1.00 52.67 527 GLN A CA 1
ATOM 1332 C C . GLN A 1 202 ? 34.734 18.828 -16.473 1.00 42.30 527 GLN A C 1
ATOM 1333 O O . GLN A 1 202 ? 35.485 19.377 -17.278 1.00 55.67 527 GLN A O 1
ATOM 1339 N N . LYS A 1 203 ? 33.489 19.238 -16.254 1.00 38.97 528 LYS A N 1
ATOM 1340 C CA . LYS A 1 203 ? 32.922 20.368 -16.985 1.00 42.37 528 LYS A CA 1
ATOM 1341 C C . LYS A 1 203 ? 33.505 21.694 -16.508 1.00 52.24 528 LYS A C 1
ATOM 1342 O O . LYS A 1 203 ? 33.497 22.684 -17.240 1.00 62.47 528 LYS A O 1
ATOM 1348 N N . SER A 1 204 ? 34.001 21.711 -15.275 1.00 55.67 529 SER A N 1
ATOM 1349 C CA . SER A 1 204 ? 34.597 22.916 -14.710 1.00 62.30 529 SER A CA 1
ATOM 1350 C C . SER A 1 204 ? 36.026 23.108 -15.210 1.00 56.39 529 SER A C 1
ATOM 1351 O O . SER A 1 204 ? 36.509 24.235 -15.314 1.00 66.37 529 SER A O 1
ATOM 1354 N N . LEU A 1 205 ? 36.695 22.001 -15.522 1.00 59.32 530 LEU A N 1
ATOM 1355 C CA . LEU A 1 205 ? 38.051 22.047 -16.062 1.00 54.48 530 LEU A CA 1
ATOM 1356 C C . LEU A 1 205 ? 38.043 22.472 -17.528 1.00 68.22 530 LEU A C 1
ATOM 1357 O O . LEU A 1 205 ? 39.089 22.775 -18.103 1.00 84.51 530 LEU A O 1
ATOM 1362 N N . GLU A 1 206 ? 36.857 22.489 -18.129 1.00 73.69 531 GLU A N 1
ATOM 1363 C CA . GLU A 1 206 ? 36.705 22.896 -19.522 1.00 85.84 531 GLU A CA 1
ATOM 1364 C C . GLU A 1 206 ? 35.499 23.815 -19.702 1.00 85.60 531 GLU A C 1
ATOM 1365 O O . GLU A 1 206 ? 35.369 24.829 -19.016 1.00 65.37 531 GLU A O 1
ATOM 1367 N N . GLU B 1 5 ? 3.575 0.615 -24.508 1.00 79.82 330 GLU B N 1
ATOM 1368 C CA . GLU B 1 5 ? 4.616 0.938 -23.539 1.00 81.47 330 GLU B CA 1
ATOM 1369 C C . GLU B 1 5 ? 5.171 2.341 -23.769 1.00 76.81 330 GLU B C 1
ATOM 1370 O O . GLU B 1 5 ? 5.819 2.603 -24.782 1.00 94.12 330 GLU B O 1
ATOM 1372 N N . LYS B 1 6 ? 4.907 3.238 -22.824 1.00 69.81 331 LYS B N 1
ATOM 1373 C CA . LYS B 1 6 ? 5.410 4.607 -22.890 1.00 63.00 331 LYS B CA 1
ATOM 1374 C C . LYS B 1 6 ? 6.934 4.606 -22.852 1.00 69.89 331 LYS B C 1
ATOM 1375 O O . LYS B 1 6 ? 7.543 3.911 -22.041 1.00 69.01 331 LYS B O 1
ATOM 1381 N N . SER B 1 7 ? 7.546 5.389 -23.732 1.00 75.34 332 SER B N 1
ATOM 1382 C CA . SER B 1 7 ? 8.998 5.416 -23.837 1.00 56.17 332 SER B CA 1
ATOM 1383 C C . SER B 1 7 ? 9.531 6.798 -24.189 1.00 54.44 332 SER B C 1
ATOM 1384 O O . SER B 1 7 ? 8.856 7.589 -24.845 1.00 62.70 332 SER B O 1
ATOM 1387 N N . VAL B 1 8 ? 10.749 7.078 -23.738 1.00 58.14 333 VAL B N 1
ATOM 1388 C CA . VAL B 1 8 ? 11.414 8.342 -24.025 1.00 57.14 333 VAL B CA 1
ATOM 1389 C C . VAL B 1 8 ? 12.871 8.088 -24.407 1.00 46.29 333 VAL B C 1
ATOM 1390 O O . VAL B 1 8 ? 13.533 7.235 -23.820 1.00 60.03 333 VAL B O 1
ATOM 1394 N N . VAL B 1 9 ? 13.364 8.819 -25.401 1.00 47.67 334 VAL B N 1
ATOM 1395 C CA . VAL B 1 9 ? 14.761 8.710 -25.798 1.00 43.57 334 VAL B CA 1
ATOM 1396 C C . VAL B 1 9 ? 15.573 9.892 -25.283 1.00 48.70 334 VAL B C 1
ATOM 1397 O O . VAL B 1 9 ? 15.351 11.034 -25.684 1.00 57.79 334 VAL B O 1
ATOM 1401 N N . PHE B 1 10 ? 16.516 9.607 -24.391 1.00 48.92 335 PHE B N 1
ATOM 1402 C CA . PHE B 1 10 ? 17.418 10.631 -23.881 1.00 37.70 335 PHE B CA 1
ATOM 1403 C C . PHE B 1 10 ? 18.619 10.789 -24.797 1.00 38.47 335 PHE B C 1
ATOM 1404 O O . PHE B 1 10 ? 19.321 9.824 -25.093 1.00 44.76 335 PHE B O 1
ATOM 1412 N N . VAL B 1 11 ? 18.843 12.013 -25.254 1.00 32.00 336 VAL B N 1
ATOM 1413 C CA . VAL B 1 11 ? 19.957 12.295 -26.142 1.00 32.36 336 VAL B CA 1
ATOM 1414 C C . VAL B 1 11 ? 20.831 13.401 -25.577 1.00 35.29 336 VAL B C 1
ATOM 1415 O O . VAL B 1 11 ? 20.407 14.552 -25.485 1.00 34.14 336 VAL B O 1
ATOM 1419 N N . ALA B 1 12 ? 22.048 13.042 -25.182 1.00 26.45 337 ALA B N 1
ATOM 1420 C CA . ALA B 1 12 ? 23.016 14.025 -24.719 1.00 39.56 337 ALA B CA 1
ATOM 1421 C C . ALA B 1 12 ? 23.906 14.420 -25.885 1.00 27.32 337 ALA B C 1
ATOM 1422 O O . ALA B 1 12 ? 24.421 13.562 -26.600 1.00 40.34 337 ALA B O 1
ATOM 1424 N N . ILE B 1 13 ? 24.091 15.721 -26.075 1.00 32.74 338 ILE B N 1
ATOM 1425 C CA . ILE B 1 13 ? 24.830 16.214 -27.230 1.00 37.52 338 ILE B CA 1
ATOM 1426 C C . ILE B 1 13 ? 25.920 17.196 -26.826 1.00 41.52 338 ILE B C 1
ATOM 1427 O O . ILE B 1 13 ? 25.714 18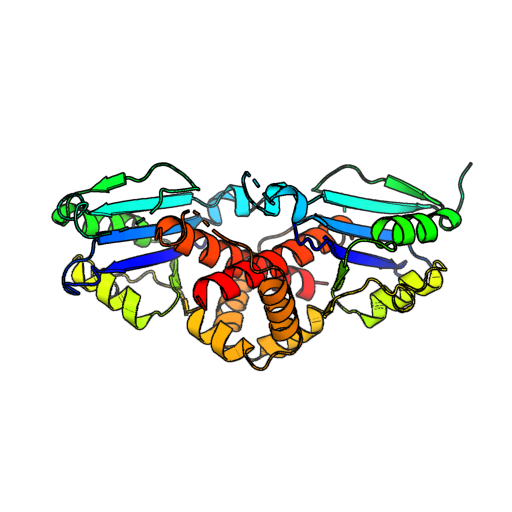.062 -25.975 1.00 42.93 338 ILE B O 1
ATOM 1432 N N . ASP B 1 14 ? 27.088 17.042 -27.438 1.00 37.08 339 ASP B N 1
ATOM 1433 C CA . ASP B 1 14 ? 28.149 18.030 -27.331 1.00 35.99 339 ASP B CA 1
ATOM 1434 C C . ASP B 1 14 ? 28.832 18.226 -28.675 1.00 45.48 339 ASP B C 1
ATOM 1435 O O . ASP B 1 14 ? 29.120 17.261 -29.384 1.00 34.69 339 ASP B O 1
ATOM 1440 N N . LEU B 1 15 ? 29.093 19.480 -29.019 1.00 36.80 340 LEU B N 1
ATOM 1441 C CA . LEU B 1 15 ? 29.811 19.794 -30.243 1.00 43.64 340 LEU B CA 1
ATOM 1442 C C . LEU B 1 15 ? 31.044 20.604 -29.903 1.00 47.83 340 LEU B C 1
ATOM 1443 O O . LEU B 1 15 ? 31.046 21.374 -28.943 1.00 53.86 340 LEU B O 1
ATOM 1448 N N . GLU B 1 16 ? 32.093 20.434 -30.697 1.00 43.26 341 GLU B N 1
ATOM 1449 C CA . GLU B 1 16 ? 33.310 21.194 -30.491 1.00 43.54 341 GLU B CA 1
ATOM 1450 C C . GLU B 1 16 ? 33.609 22.025 -31.725 1.00 51.28 341 GLU B C 1
ATOM 1451 O O . GLU B 1 16 ? 33.387 21.589 -32.856 1.00 50.58 341 GLU B O 1
ATOM 1457 N N . ALA B 1 17 ? 34.124 23.224 -31.496 1.00 57.95 342 ALA B N 1
ATOM 1458 C CA . ALA B 1 17 ? 34.503 24.110 -32.581 1.00 51.83 342 ALA B CA 1
ATOM 1459 C C . ALA B 1 17 ? 36.010 24.285 -32.579 1.00 51.67 342 ALA B C 1
ATOM 1460 O O . ALA B 1 17 ? 36.658 24.125 -31.545 1.00 56.36 342 ALA B O 1
ATOM 1462 N N . TYR B 1 18 ? 36.562 24.605 -33.743 1.00 51.38 343 TYR B N 1
ATOM 1463 C CA . TYR B 1 18 ? 37.997 24.800 -33.873 1.00 48.32 343 TYR B CA 1
ATOM 1464 C C . TYR B 1 18 ? 38.430 25.930 -32.947 1.00 51.85 343 TYR B C 1
ATOM 1465 O O . TYR B 1 18 ? 37.755 26.956 -32.847 1.00 52.34 343 TYR B O 1
ATOM 1474 N N . GLU B 1 19 ? 39.543 25.718 -32.254 1.00 47.11 344 GLU B N 1
ATOM 1475 C CA . GLU B 1 19 ? 40.039 26.655 -31.251 1.00 50.32 344 GLU B CA 1
ATOM 1476 C C . GLU B 1 19 ? 40.174 28.086 -31.770 1.00 57.21 344 GLU B C 1
ATOM 1477 O O . GLU B 1 19 ? 39.829 29.039 -31.074 1.00 66.78 344 GLU B O 1
ATOM 1483 N N . LEU B 1 20 ? 40.673 28.233 -32.991 1.00 66.76 345 LEU B N 1
ATOM 1484 C CA . LEU B 1 20 ? 40.935 29.555 -33.551 1.00 56.07 345 LEU B CA 1
ATOM 1485 C C . LEU B 1 20 ? 39.801 30.078 -34.433 1.00 57.14 345 LEU B C 1
ATOM 1486 O O . LEU B 1 20 ? 39.810 31.240 -34.839 1.00 55.85 345 LEU B O 1
ATOM 1491 N N . ASP B 1 21 ? 38.821 29.228 -34.718 1.00 75.49 346 ASP B N 1
ATOM 1492 C CA . ASP B 1 21 ? 37.702 29.617 -35.571 1.00 70.61 346 ASP B CA 1
ATOM 1493 C C . ASP B 1 21 ? 36.418 28.899 -35.160 1.00 66.94 346 ASP B C 1
ATOM 1494 O O . ASP B 1 21 ? 36.224 27.724 -35.473 1.00 66.40 346 ASP B O 1
ATOM 1499 N N . GLN B 1 22 ? 35.543 29.617 -34.462 1.00 61.05 347 GLN B N 1
ATOM 1500 C CA . GLN B 1 22 ? 34.337 29.025 -33.890 1.00 62.51 347 GLN B CA 1
ATOM 1501 C C . GLN B 1 22 ? 33.270 28.746 -34.946 1.00 67.34 347 GLN B C 1
ATOM 1502 O O . GLN B 1 22 ? 32.170 28.295 -34.623 1.00 67.80 347 GLN B O 1
ATOM 1508 N N . SER B 1 23 ? 33.593 29.017 -36.206 1.00 78.43 348 SER B N 1
ATOM 1509 C CA . SER B 1 23 ? 32.684 28.717 -37.303 1.00 62.34 348 SER B CA 1
ATOM 1510 C C . SER B 1 23 ? 32.965 27.325 -37.850 1.00 51.48 348 SER B C 1
ATOM 1511 O O . SER B 1 23 ? 32.160 26.757 -38.585 1.00 65.81 348 SER B O 1
ATOM 1514 N N . ILE B 1 24 ? 34.119 26.783 -37.479 1.00 56.16 349 ILE B N 1
ATOM 1515 C CA . ILE B 1 24 ? 34.531 25.458 -37.922 1.00 51.11 349 ILE B CA 1
ATOM 1516 C C . ILE B 1 24 ? 34.199 24.408 -36.865 1.00 61.59 349 ILE B C 1
ATOM 1517 O O . ILE B 1 24 ? 34.781 24.406 -35.782 1.00 57.59 349 ILE B O 1
ATOM 1522 N N . ILE B 1 25 ? 33.273 23.511 -37.187 1.00 53.92 350 ILE B N 1
ATOM 1523 C CA . ILE B 1 25 ? 32.908 22.433 -36.273 1.00 43.87 350 ILE B CA 1
ATOM 1524 C C . ILE B 1 25 ? 33.780 21.199 -36.484 1.00 46.35 350 ILE B C 1
ATOM 1525 O O . ILE B 1 25 ? 33.864 20.663 -37.587 1.00 49.44 350 ILE B O 1
ATOM 1530 N N . THR B 1 26 ? 34.434 20.758 -35.413 1.00 61.05 351 THR B N 1
ATOM 1531 C CA . THR B 1 26 ? 35.412 19.679 -35.494 1.00 37.83 351 THR B CA 1
ATOM 1532 C C . THR B 1 26 ? 34.890 18.364 -34.921 1.00 37.65 351 THR B C 1
ATOM 153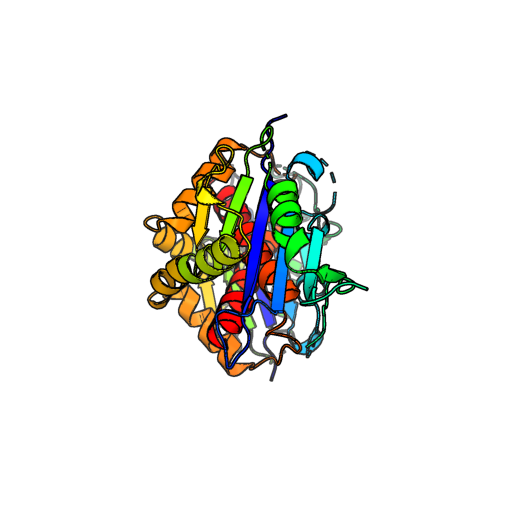3 O O . THR B 1 26 ? 35.258 17.290 -35.394 1.00 53.80 351 THR B O 1
ATOM 1537 N N . GLU B 1 27 ? 34.034 18.443 -33.905 1.00 51.42 352 GLU B N 1
ATOM 1538 C CA . GLU B 1 27 ? 33.537 17.235 -33.248 1.00 40.14 352 GLU B CA 1
ATOM 1539 C C . GLU B 1 27 ? 32.057 17.294 -32.899 1.00 34.61 352 GLU B C 1
ATOM 1540 O O . GLU B 1 27 ? 31.506 18.361 -32.635 1.00 39.54 352 GLU B O 1
ATOM 1546 N N . VAL B 1 28 ? 31.422 16.127 -32.912 1.00 39.92 353 VAL B N 1
ATOM 1547 C CA . VAL B 1 28 ? 30.056 15.976 -32.430 1.00 40.61 353 VAL B CA 1
ATOM 1548 C C . VAL B 1 28 ? 30.007 14.811 -31.448 1.00 40.16 353 VAL B C 1
ATOM 1549 O O . VAL B 1 28 ? 30.458 13.711 -31.766 1.00 37.41 353 VAL B O 1
ATOM 1553 N N . GLY B 1 29 ? 29.475 15.052 -30.255 1.00 41.46 354 GLY B N 1
ATOM 1554 C CA . GLY B 1 29 ? 29.321 13.994 -29.273 1.00 36.67 354 GLY B CA 1
ATOM 1555 C C . GLY B 1 29 ? 27.867 13.637 -29.040 1.00 29.68 354 GLY B C 1
ATOM 1556 O O . GLY B 1 29 ? 27.059 14.504 -28.718 1.00 45.36 354 GLY B O 1
ATOM 1557 N N . LEU B 1 30 ? 27.528 12.364 -29.215 1.00 32.74 355 LEU B N 1
ATOM 1558 C CA . LEU B 1 30 ? 26.163 11.901 -28.984 1.00 29.67 355 LEU B CA 1
ATOM 1559 C C . LEU B 1 30 ? 26.132 10.764 -27.971 1.00 36.28 355 LEU B C 1
ATOM 1560 O O . LEU B 1 30 ? 26.915 9.820 -28.063 1.00 48.34 355 LEU B O 1
ATOM 1565 N N . ALA B 1 31 ? 25.215 10.853 -27.012 1.00 43.31 356 ALA B N 1
ATOM 1566 C CA . ALA B 1 31 ? 25.010 9.786 -26.037 1.00 35.70 356 ALA B CA 1
ATOM 1567 C C . ALA B 1 31 ? 23.521 9.508 -25.886 1.00 39.76 356 ALA B C 1
ATOM 1568 O O . ALA B 1 31 ? 22.774 10.339 -25.369 1.00 38.42 356 ALA B O 1
ATOM 1570 N N . ILE B 1 32 ? 23.097 8.332 -26.339 1.00 40.96 357 ILE B N 1
ATOM 1571 C CA . ILE B 1 32 ? 21.679 7.999 -26.400 1.00 32.30 357 ILE B CA 1
ATOM 1572 C C . ILE B 1 32 ? 21.293 6.950 -25.360 1.00 45.26 357 ILE B C 1
ATOM 1573 O O . ILE B 1 32 ? 22.003 5.965 -25.162 1.00 56.09 357 ILE B O 1
ATOM 1578 N N . LEU B 1 33 ? 20.161 7.170 -24.698 1.00 43.56 358 LEU B N 1
ATOM 1579 C CA . LEU B 1 33 ? 19.565 6.155 -23.838 1.00 39.76 358 LEU B CA 1
ATOM 1580 C C . LEU B 1 33 ? 18.084 5.988 -24.156 1.00 51.01 358 LEU B C 1
ATOM 1581 O O . LEU B 1 33 ? 17.275 6.870 -23.875 1.00 49.52 358 LEU B O 1
ATOM 1586 N N . ASP B 1 34 ? 17.746 4.859 -24.770 1.00 42.69 359 ASP B N 1
ATOM 1587 C CA . ASP B 1 34 ? 16.363 4.542 -25.096 1.00 54.89 359 ASP B CA 1
ATOM 1588 C C . ASP B 1 34 ? 15.737 3.728 -23.966 1.00 58.72 359 ASP B C 1
ATOM 1589 O O . ASP B 1 34 ? 16.111 2.578 -23.740 1.00 74.49 359 ASP B O 1
ATOM 1594 N N . THR B 1 35 ? 14.786 4.332 -23.259 1.00 55.17 360 THR B N 1
ATOM 1595 C CA . THR B 1 35 ? 14.136 3.690 -22.118 1.00 69.81 360 THR B CA 1
ATOM 1596 C C . THR B 1 35 ? 13.319 2.468 -22.532 1.00 79.29 360 THR B C 1
ATOM 1597 O O . THR B 1 35 ? 12.977 1.629 -21.700 1.00 84.83 360 THR B O 1
ATOM 1601 N N . ALA B 1 36 ? 12.996 2.381 -23.818 1.00 77.07 361 ALA B N 1
ATOM 1602 C CA . ALA B 1 36 ? 12.290 1.224 -24.356 1.00 82.62 361 ALA B CA 1
ATOM 1603 C C . ALA B 1 36 ? 13.160 -0.031 -24.314 1.00 84.14 361 ALA B C 1
ATOM 1604 O O . ALA B 1 36 ? 12.649 -1.149 -24.360 1.00 99.68 361 ALA B O 1
ATOM 1606 N N . GLU B 1 37 ? 14.472 0.160 -24.221 1.00 68.81 362 GLU B N 1
ATOM 1607 C CA . GLU B 1 37 ? 15.408 -0.959 -24.198 1.00 72.85 362 GLU B CA 1
ATOM 1608 C C 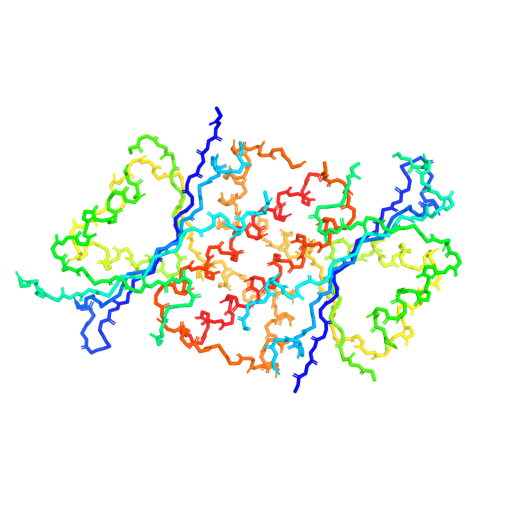. GLU B 1 37 ? 15.565 -1.555 -22.803 1.00 87.71 362 GLU B C 1
ATOM 1609 O O . GLU B 1 37 ? 16.262 -2.553 -22.625 1.00 97.99 362 GLU B O 1
ATOM 1615 N N . ILE B 1 38 ? 14.921 -0.942 -21.815 1.00 85.24 363 ILE B N 1
ATOM 1616 C CA . ILE B 1 38 ? 14.952 -1.469 -20.455 1.00 85.30 363 ILE B CA 1
ATOM 1617 C C . ILE B 1 38 ? 13.538 -1.682 -19.922 1.00 94.18 363 ILE B C 1
ATOM 1618 O O . ILE B 1 38 ? 13.327 -1.796 -18.715 1.00 111.92 363 ILE B O 1
ATOM 1623 N N . THR B 1 39 ? 12.572 -1.748 -20.833 1.00 101.18 364 THR B N 1
ATOM 1624 C CA . THR B 1 39 ? 11.178 -1.950 -20.460 1.00 89.79 364 THR B CA 1
ATOM 1625 C C . THR B 1 39 ? 10.544 -3.051 -21.304 1.00 92.39 364 THR B C 1
ATOM 1626 O O . THR B 1 39 ? 11.214 -4.007 -21.696 1.00 97.66 364 THR B O 1
ATOM 1628 N N . LYS B 1 48 ? 19.429 -5.834 -17.541 1.00 104.66 373 LYS B N 1
ATOM 1629 C CA . LYS B 1 48 ? 20.662 -5.382 -16.905 1.00 99.70 373 LYS B CA 1
ATOM 1630 C C . LYS B 1 48 ? 20.449 -4.072 -16.153 1.00 93.92 373 LYS B C 1
ATOM 1631 O O . LYS B 1 48 ? 19.445 -3.898 -15.461 1.00 102.59 373 LYS B O 1
ATOM 1633 N N . ASN B 1 49 ? 21.397 -3.153 -16.301 1.00 93.29 374 ASN B N 1
ATOM 1634 C CA . ASN B 1 49 ? 21.318 -1.852 -15.650 1.00 81.84 374 ASN B CA 1
ATOM 1635 C C . ASN B 1 49 ? 21.346 -0.729 -16.684 1.00 77.00 374 ASN B C 1
ATOM 1636 O O . ASN B 1 49 ? 21.856 -0.917 -17.788 1.00 84.49 374 ASN B O 1
ATOM 1641 N N . TRP B 1 50 ? 20.796 0.431 -16.327 1.00 68.31 375 TRP B N 1
ATOM 1642 C CA . TRP B 1 50 ? 20.497 1.479 -17.306 1.00 66.48 375 TRP B CA 1
ATOM 1643 C C . TRP B 1 50 ? 21.724 1.963 -18.088 1.00 68.44 375 TRP B C 1
ATOM 1644 O O . TRP B 1 50 ? 21.647 2.145 -19.303 1.00 72.85 375 TRP B O 1
ATOM 1655 N N . PHE B 1 51 ? 22.851 2.165 -17.410 1.00 58.77 376 PHE B N 1
ATOM 1656 C CA . PHE B 1 51 ? 24.029 2.727 -18.073 1.00 66.20 376 PHE B CA 1
ATOM 1657 C C . PHE B 1 51 ? 24.658 1.742 -19.057 1.00 64.47 376 PHE B C 1
ATOM 1658 O O . PHE B 1 51 ? 25.463 2.129 -19.905 1.00 69.95 376 PHE B O 1
ATOM 1666 N N . ASP B 1 52 ? 24.279 0.474 -18.952 1.00 70.11 377 ASP B N 1
ATOM 1667 C CA . ASP B 1 52 ? 24.758 -0.542 -19.882 1.00 71.54 377 ASP B CA 1
ATOM 1668 C C . ASP B 1 52 ? 24.071 -0.409 -21.241 1.00 77.17 377 ASP B C 1
ATOM 1669 O O . ASP B 1 52 ? 24.531 -0.970 -22.234 1.00 73.21 377 ASP B O 1
ATOM 1674 N N . PHE B 1 53 ? 22.970 0.336 -21.277 1.00 69.85 378 PHE B N 1
ATOM 1675 C CA . PHE B 1 53 ? 22.189 0.492 -22.499 1.00 56.36 378 PHE B CA 1
ATOM 1676 C C . PHE B 1 53 ? 22.450 1.838 -23.175 1.00 54.92 378 PHE B C 1
ATOM 1677 O O . PHE B 1 53 ? 21.730 2.230 -24.093 1.00 56.10 378 PHE B O 1
ATOM 1685 N N . ILE B 1 54 ? 23.484 2.537 -22.719 1.00 56.02 379 ILE B N 1
ATOM 1686 C CA . ILE B 1 54 ? 23.851 3.831 -23.285 1.00 43.85 379 ILE B CA 1
ATOM 1687 C C . ILE B 1 54 ? 24.661 3.678 -24.572 1.00 56.79 379 ILE B C 1
ATOM 1688 O O . ILE B 1 54 ? 25.733 3.072 -24.574 1.00 58.08 379 ILE B O 1
ATOM 1693 N N . LYS B 1 55 ? 24.141 4.231 -25.663 1.00 49.62 380 LYS B N 1
ATOM 1694 C CA . LYS B 1 55 ? 24.820 4.175 -26.954 1.00 42.21 380 LYS B CA 1
ATOM 1695 C C . LYS B 1 55 ? 25.539 5.486 -27.252 1.00 37.28 380 LYS B C 1
ATOM 1696 O O . LYS B 1 55 ? 24.904 6.528 -27.405 1.00 53.72 380 LYS B O 1
ATOM 1702 N N . ALA B 1 56 ? 26.864 5.425 -27.343 1.00 42.21 381 ALA B N 1
ATOM 1703 C CA . ALA B 1 56 ? 27.682 6.619 -27.541 1.00 48.40 381 ALA B CA 1
ATOM 1704 C C . ALA B 1 56 ? 28.277 6.685 -28.946 1.00 51.48 381 ALA B C 1
ATOM 1705 O O . ALA B 1 56 ? 28.607 5.659 -29.539 1.00 52.06 381 ALA B O 1
ATOM 1707 N N . ARG B 1 57 ? 28.409 7.899 -29.472 1.00 37.51 382 ARG B N 1
ATOM 1708 C CA . ARG B 1 57 ? 29.037 8.114 -30.771 1.00 33.14 382 ARG B CA 1
ATOM 1709 C C . ARG B 1 57 ? 29.960 9.325 -30.746 1.00 35.52 382 ARG B C 1
ATOM 1710 O O . ARG B 1 57 ? 29.603 10.374 -30.211 1.00 39.89 382 ARG B O 1
ATOM 1718 N N . HIS B 1 58 ? 31.148 9.174 -31.324 1.00 38.76 383 HIS B N 1
ATOM 1719 C CA . HIS B 1 58 ? 32.049 10.304 -31.521 1.00 41.68 383 HIS B CA 1
ATOM 1720 C C . HIS B 1 58 ? 32.299 10.551 -33.002 1.00 50.15 383 HIS B C 1
ATOM 1721 O O . HIS B 1 58 ? 32.805 9.680 -33.711 1.00 41.24 383 HIS B O 1
ATOM 1728 N N . ILE B 1 59 ? 31.924 11.735 -33.471 1.00 45.58 384 ILE B N 1
ATOM 1729 C CA . ILE B 1 59 ? 32.084 12.076 -34.877 1.00 42.20 384 ILE B CA 1
ATOM 1730 C C . ILE B 1 59 ? 33.080 13.215 -35.077 1.00 36.50 384 ILE B C 1
ATOM 1731 O O . ILE B 1 59 ? 32.825 14.342 -34.655 1.00 40.80 384 ILE B O 1
ATOM 1736 N N . ARG B 1 60 ? 34.215 12.931 -35.709 1.00 48.05 385 ARG B N 1
ATOM 1737 C CA . ARG B 1 60 ? 35.118 14.005 -36.103 1.00 42.92 385 ARG B CA 1
ATOM 1738 C C . ARG B 1 60 ? 34.695 14.488 -37.481 1.00 38.66 385 ARG B C 1
ATOM 1739 O O . ARG B 1 60 ? 34.619 13.703 -38.425 1.00 46.64 385 ARG B O 1
ATOM 1747 N N . VAL B 1 61 ? 34.396 15.779 -37.584 1.00 41.04 386 VAL B N 1
ATOM 1748 C CA . VAL B 1 61 ? 33.892 16.348 -38.828 1.00 54.62 386 VAL B CA 1
ATOM 1749 C C . VAL B 1 61 ? 34.953 16.734 -39.863 1.00 59.26 386 VAL B C 1
ATOM 1750 O O . VAL B 1 61 ? 35.676 17.715 -39.680 1.00 70.23 386 VAL B O 1
ATOM 1754 N N . LYS B 1 62 ? 35.050 15.957 -40.939 1.00 57.72 387 LYS B N 1
ATOM 1755 C CA . LYS B 1 62 ? 35.973 16.262 -42.032 1.00 55.38 387 LYS B CA 1
ATOM 1756 C C . LYS B 1 62 ? 35.336 17.340 -42.917 1.00 53.49 387 LYS B C 1
ATOM 1757 O O . LYS B 1 62 ? 34.133 17.288 -43.173 1.00 50.25 387 LYS B O 1
ATOM 1763 N N . GLU B 1 63 ? 36.108 18.314 -43.391 1.00 64.76 388 GLU B N 1
ATOM 1764 C CA . GLU B 1 63 ? 35.522 19.320 -44.277 1.00 63.50 388 GLU B CA 1
ATOM 1765 C C . GLU B 1 63 ? 35.224 18.762 -45.670 1.00 77.19 388 GLU B C 1
ATOM 1766 O O . GLU B 1 63 ? 34.259 19.172 -46.316 1.00 73.60 388 GLU B O 1
ATOM 1772 N N . PHE B 1 64 ? 36.039 17.815 -46.124 1.00 77.86 389 PHE B N 1
ATOM 1773 C CA . PHE B 1 64 ? 35.871 17.248 -47.458 1.00 77.04 389 PHE B CA 1
ATOM 1774 C C . PHE B 1 64 ? 35.855 15.722 -47.463 1.00 78.04 389 PHE B C 1
ATOM 1775 O O . PHE B 1 64 ? 36.627 15.076 -46.754 1.00 76.30 389 PHE B O 1
ATOM 1783 N N . SER B 1 65 ? 34.957 15.156 -48.262 1.00 80.55 390 SER B N 1
ATOM 1784 C CA . SER B 1 65 ? 34.922 13.718 -48.490 1.00 79.40 390 SER B CA 1
ATOM 1785 C C . SER B 1 65 ? 35.447 13.411 -49.888 1.00 66.53 390 SER B C 1
ATOM 1786 O O . SER B 1 65 ? 35.129 14.119 -50.843 1.00 77.24 390 SER B O 1
ATOM 1789 N N . TRP B 1 66 ? 36.257 12.364 -50.004 1.00 85.20 391 TRP B N 1
ATOM 1790 C CA . TRP B 1 66 ? 36.784 11.948 -51.300 1.00 82.93 391 TRP B CA 1
ATOM 1791 C C . TRP B 1 66 ? 35.877 10.916 -51.967 1.00 86.49 391 TRP B C 1
ATOM 1792 O O . TRP B 1 66 ? 34.872 11.262 -52.590 1.00 87.65 391 TRP B O 1
ATOM 1803 N N . GLU B 1 78 ? 41.262 13.958 -26.285 1.00 93.40 403 GLU B N 1
ATOM 1804 C CA . GLU B 1 78 ? 42.172 13.049 -26.974 1.00 90.64 403 GLU B CA 1
ATOM 1805 C C . GLU B 1 78 ? 41.409 12.007 -27.786 1.00 93.85 403 GLU B C 1
ATOM 1806 O O . GLU B 1 78 ? 40.892 12.312 -28.863 1.00 90.43 403 GLU B O 1
ATOM 1808 N N . TYR B 1 79 ? 41.333 10.784 -27.267 1.00 87.32 404 TYR B N 1
ATOM 1809 C CA . TYR B 1 79 ? 40.647 9.703 -27.969 1.00 76.06 404 TYR B CA 1
ATOM 1810 C C . TYR B 1 79 ? 39.198 9.541 -27.499 1.00 85.27 404 TYR B C 1
ATOM 1811 O O . TYR B 1 79 ? 38.696 10.353 -26.725 1.00 91.01 404 TYR B O 1
ATOM 1813 N N . PHE B 1 80 ? 38.533 8.487 -27.966 1.00 77.48 405 PHE B N 1
ATOM 1814 C CA . PHE B 1 80 ? 37.152 8.206 -27.580 1.00 62.63 405 PHE B CA 1
ATOM 1815 C C . PHE B 1 80 ? 37.115 6.938 -26.732 1.00 68.57 405 PHE B C 1
ATOM 1816 O O . PHE B 1 80 ? 37.468 5.858 -27.204 1.00 68.63 405 PHE B O 1
ATOM 1824 N N . ASP B 1 81 ? 36.689 7.079 -25.479 1.00 65.33 406 ASP B N 1
ATOM 1825 C CA . ASP B 1 81 ? 36.758 5.987 -24.508 1.00 67.67 406 ASP B CA 1
ATOM 1826 C C . ASP B 1 81 ? 35.511 5.103 -24.462 1.00 66.90 406 ASP B C 1
ATOM 1827 O O . ASP B 1 81 ? 35.414 4.208 -23.625 1.00 83.01 406 ASP B O 1
ATOM 1832 N N . PHE B 1 82 ? 34.559 5.348 -25.354 1.00 71.75 407 PHE B N 1
ATOM 1833 C CA . PHE B 1 82 ? 33.314 4.581 -25.345 1.00 61.41 407 PHE B CA 1
ATOM 1834 C C . PHE B 1 82 ? 32.950 4.043 -26.728 1.00 64.09 407 PHE B C 1
ATOM 1835 O O . PHE B 1 82 ? 31.785 3.760 -27.010 1.00 66.80 407 PHE B O 1
ATOM 1843 N N . GLY B 1 83 ? 33.959 3.893 -27.580 1.00 66.07 408 GLY B N 1
ATOM 1844 C CA . GLY B 1 83 ? 33.759 3.358 -28.914 1.00 60.92 408 GLY B CA 1
ATOM 1845 C C . GLY B 1 83 ? 34.843 3.791 -29.881 1.00 71.91 408 GLY B C 1
ATOM 1846 O O . GLY B 1 83 ? 35.925 4.211 -29.470 1.00 74.33 408 GLY B O 1
ATOM 1847 N N . GLU B 1 84 ? 34.551 3.691 -31.172 1.00 63.22 409 GLU B N 1
ATOM 1848 C CA . GLU B 1 84 ? 35.481 4.139 -32.200 1.00 58.97 409 GLU B CA 1
ATOM 1849 C C . GLU B 1 84 ? 34.976 5.421 -32.850 1.00 55.19 409 GLU B C 1
ATOM 1850 O O . GLU B 1 84 ? 33.796 5.537 -33.183 1.00 48.73 409 GLU B O 1
ATOM 1852 N N . SER B 1 85 ? 35.876 6.384 -33.019 1.00 55.29 410 SER B N 1
ATOM 1853 C CA . SER B 1 85 ? 35.538 7.666 -33.627 1.00 47.25 410 SER B CA 1
ATOM 1854 C C . SER B 1 85 ? 35.128 7.514 -35.090 1.00 52.12 410 SER B C 1
ATOM 1855 O O . SER B 1 85 ? 35.783 6.809 -35.855 1.00 61.28 410 SER B O 1
ATOM 1858 N N . GLU B 1 86 ? 34.033 8.166 -35.468 1.00 57.05 411 GLU B N 1
ATOM 1859 C CA . GLU B 1 86 ? 33.589 8.176 -36.857 1.00 37.03 411 GLU B CA 1
ATOM 1860 C C . GLU B 1 86 ? 34.087 9.428 -37.570 1.00 48.22 411 GLU B C 1
ATOM 1861 O O . GLU B 1 86 ? 34.253 10.479 -36.952 1.00 51.36 411 GLU B O 1
ATOM 1867 N N . PHE B 1 87 ? 34.327 9.313 -38.871 1.00 65.30 412 PHE B N 1
ATOM 1868 C CA . PHE B 1 87 ? 34.664 10.473 -39.686 1.00 57.51 412 PHE B CA 1
ATOM 1869 C C . PHE B 1 87 ? 33.562 10.725 -40.709 1.00 54.99 412 PHE B C 1
ATOM 1870 O O . PHE B 1 87 ? 33.274 9.868 -41.544 1.00 61.90 412 PHE B O 1
ATOM 1878 N N . ILE B 1 88 ? 32.943 11.899 -40.631 1.00 51.33 413 ILE B N 1
ATOM 1879 C CA . ILE B 1 88 ? 31.836 12.253 -41.517 1.00 38.79 413 ILE B CA 1
ATOM 1880 C C . ILE B 1 88 ? 31.994 13.682 -42.036 1.00 48.33 413 ILE B C 1
ATOM 1881 O O . ILE B 1 88 ? 32.413 14.573 -41.297 1.00 55.85 413 ILE B O 1
ATOM 1886 N N . GLU B 1 89 ? 31.651 13.898 -43.302 1.00 62.31 414 GLU B N 1
ATOM 1887 C CA . GLU B 1 89 ? 31.743 15.221 -43.911 1.00 49.55 414 GLU B CA 1
ATOM 1888 C C . GLU B 1 89 ? 30.671 16.164 -43.369 1.00 49.82 414 GLU B C 1
ATOM 1889 O O . GLU B 1 89 ? 29.580 15.731 -42.998 1.00 58.95 414 GLU B O 1
ATOM 1895 N N . VAL B 1 90 ? 31.004 17.452 -43.317 1.00 46.55 415 VAL B N 1
ATOM 1896 C CA . VAL B 1 90 ? 30.123 18.486 -42.772 1.00 49.62 415 VAL B CA 1
ATOM 1897 C C . VAL B 1 90 ? 28.725 18.472 -43.383 1.00 63.17 415 VAL B C 1
ATOM 1898 O O . VAL B 1 90 ? 27.743 18.788 -42.711 1.00 67.43 415 VAL B O 1
ATOM 1902 N N . ALA B 1 91 ? 28.642 18.118 -44.661 1.00 63.24 416 ALA B N 1
ATOM 1903 C CA . ALA B 1 91 ? 27.379 18.172 -45.385 1.00 47.10 416 ALA B CA 1
ATOM 1904 C C . ALA B 1 91 ? 26.415 17.072 -44.953 1.00 61.41 416 ALA B C 1
ATOM 1905 O O . ALA B 1 91 ? 25.211 17.168 -45.191 1.00 84.86 416 ALA B O 1
ATOM 1907 N N . LYS B 1 92 ? 26.941 16.029 -44.319 1.00 58.02 417 LYS B N 1
ATOM 1908 C CA . LYS B 1 92 ? 26.104 14.918 -43.878 1.00 67.35 417 LYS B CA 1
ATOM 1909 C C . LYS B 1 92 ? 25.778 14.954 -42.385 1.00 59.57 417 LYS B C 1
ATOM 1910 O O . LYS B 1 92 ? 24.930 14.195 -41.922 1.00 57.49 417 LYS B O 1
ATOM 1916 N N . ILE B 1 93 ? 26.450 15.825 -41.637 1.00 50.66 418 ILE B N 1
ATOM 1917 C CA . ILE B 1 93 ? 26.285 15.861 -40.185 1.00 57.92 418 ILE B CA 1
ATOM 1918 C C . ILE B 1 93 ? 24.857 16.219 -39.768 1.00 51.30 418 ILE B C 1
ATOM 1919 O O . ILE B 1 93 ? 24.301 15.609 -38.854 1.00 60.96 418 ILE B O 1
ATOM 1924 N N . ALA B 1 94 ? 24.269 17.201 -40.444 1.00 50.23 419 ALA B N 1
ATOM 1925 C CA . ALA B 1 94 ? 22.925 17.668 -40.110 1.00 48.94 419 ALA B CA 1
ATOM 1926 C C . ALA B 1 94 ? 21.897 16.542 -40.178 1.00 48.27 419 ALA B C 1
ATOM 1927 O O . ALA B 1 94 ? 21.041 16.422 -39.304 1.00 71.32 419 ALA B O 1
ATOM 1929 N N . SER B 1 95 ? 21.983 15.723 -41.220 1.00 50.49 420 SER B N 1
ATOM 1930 C CA . SER B 1 95 ? 21.049 14.617 -41.390 1.00 57.75 420 SER B CA 1
ATOM 1931 C C . SER B 1 95 ? 21.281 13.546 -40.332 1.00 53.66 420 SER B C 1
ATOM 1932 O O . SER B 1 95 ? 20.342 12.870 -39.912 1.00 60.52 420 SER B O 1
ATOM 1935 N N . VAL B 1 96 ? 22.533 13.390 -39.912 1.00 41.97 421 VAL B N 1
ATOM 1936 C CA . VAL B 1 96 ? 22.870 12.448 -38.850 1.00 50.54 421 VAL B CA 1
ATOM 1937 C C . VAL B 1 96 ? 22.206 12.862 -37.542 1.00 52.94 421 VAL B C 1
ATOM 1938 O O . VAL B 1 96 ? 21.606 12.038 -36.852 1.00 55.49 421 VAL B O 1
ATOM 1942 N N . LEU B 1 97 ? 22.312 14.145 -37.213 1.00 47.58 422 LEU B N 1
ATOM 1943 C CA . LEU B 1 97 ? 21.672 14.686 -36.023 1.00 48.01 422 LEU B CA 1
ATOM 1944 C C . LEU B 1 97 ? 20.155 14.580 -36.114 1.00 54.43 422 LEU B C 1
ATOM 1945 O O . LEU B 1 97 ? 19.492 14.228 -35.140 1.00 66.09 422 LEU B O 1
ATOM 1950 N N . LYS B 1 98 ? 19.613 14.884 -37.289 1.00 55.65 423 LYS B N 1
ATOM 1951 C CA . LYS B 1 98 ? 18.170 14.853 -37.492 1.00 53.26 423 LYS B CA 1
ATOM 1952 C C . LYS B 1 98 ? 17.633 13.436 -37.351 1.00 49.40 423 LYS B C 1
ATOM 1953 O O . LYS B 1 98 ? 16.565 13.225 -36.783 1.00 58.04 423 LYS B O 1
ATOM 1959 N N . GLU B 1 99 ? 18.381 12.468 -37.867 1.00 50.60 424 GLU B N 1
ATOM 1960 C CA . GLU B 1 99 ? 17.999 11.065 -37.754 1.00 56.28 424 GLU B CA 1
ATOM 1961 C C . GLU B 1 99 ? 17.997 10.634 -36.292 1.00 61.16 424 GLU B C 1
ATOM 1962 O O . GLU B 1 99 ? 17.102 9.915 -35.846 1.00 67.95 424 GLU B O 1
ATOM 1968 N N . THR B 1 100 ? 19.006 11.086 -35.554 1.00 55.77 425 THR B N 1
ATOM 1969 C CA . THR B 1 100 ? 19.131 10.775 -34.135 1.00 58.65 425 THR B CA 1
ATOM 1970 C C . THR B 1 100 ? 17.936 11.296 -33.339 1.00 55.53 425 THR B C 1
ATOM 1971 O O . THR B 1 100 ? 17.377 10.582 -32.507 1.00 54.56 425 THR B O 1
ATOM 1975 N N . ILE B 1 101 ? 17.538 12.535 -33.609 1.00 49.61 426 ILE B N 1
ATOM 1976 C CA . ILE B 1 101 ? 16.474 13.174 -32.841 1.00 55.43 426 ILE B CA 1
ATOM 1977 C C . ILE B 1 101 ? 15.095 12.837 -33.406 1.00 68.67 426 ILE B C 1
ATOM 1978 O O . ILE B 1 101 ? 14.152 12.583 -32.655 1.00 69.96 426 ILE B O 1
ATOM 1983 N N . GLU B 1 102 ? 14.987 12.824 -34.731 1.00 74.04 427 GLU B N 1
ATOM 1984 C CA . GLU B 1 102 ? 13.715 12.561 -35.395 1.00 64.40 427 GLU B CA 1
ATOM 1985 C C . GLU B 1 102 ? 13.770 11.249 -36.172 1.00 62.80 427 GLU B C 1
ATOM 1986 O O . GLU B 1 102 ? 12.903 10.389 -36.022 1.00 61.30 427 GLU B O 1
ATOM 1992 N N . ALA B 1 112 ? 9.196 13.596 -34.683 1.00 75.82 437 ALA B N 1
ATOM 1993 C CA . ALA B 1 112 ? 8.953 12.317 -35.339 1.00 73.61 437 ALA B CA 1
ATOM 1994 C C . ALA B 1 112 ? 8.823 11.179 -34.329 1.00 91.13 437 ALA B C 1
ATOM 1995 O O . ALA B 1 112 ? 9.751 10.900 -33.568 1.00 92.15 437 ALA B O 1
ATOM 1997 N N . LYS B 1 113 ? 7.659 10.535 -34.335 1.00 83.45 438 LYS B N 1
ATOM 1998 C CA . LYS B 1 113 ? 7.382 9.364 -33.504 1.00 85.05 438 LYS B CA 1
ATOM 1999 C C . LYS B 1 113 ? 7.597 9.582 -32.004 1.00 90.19 438 LYS B C 1
ATOM 2000 O O . LYS B 1 113 ? 6.803 10.252 -31.343 1.00 89.75 438 LYS B O 1
ATOM 2006 N N . ARG B 1 114 ? 8.679 9.013 -31.479 1.00 69.92 439 ARG B N 1
ATOM 2007 C CA . ARG B 1 114 ? 8.920 8.992 -30.038 1.00 71.60 439 ARG B CA 1
ATOM 2008 C C . ARG B 1 114 ? 9.487 10.298 -29.474 1.00 57.40 439 ARG B C 1
ATOM 2009 O O . ARG B 1 114 ? 10.286 10.972 -30.127 1.00 60.14 439 ARG B O 1
ATOM 2017 N N . PRO B 1 115 ? 9.060 10.656 -28.250 1.00 47.77 440 PRO B N 1
ATOM 2018 C CA . PRO B 1 115 ? 9.492 11.861 -27.531 1.00 44.69 440 PRO B CA 1
ATOM 2019 C C . PRO B 1 115 ? 10.973 11.825 -27.165 1.00 54.40 440 PRO B C 1
ATOM 2020 O O . PRO B 1 115 ? 11.484 10.784 -26.751 1.00 49.14 440 PRO B O 1
ATOM 2024 N N . VAL B 1 116 ? 11.651 12.956 -27.321 1.00 45.33 441 VAL B N 1
ATOM 2025 C CA . VAL B 1 116 ? 13.086 13.025 -27.081 1.00 42.26 441 VAL B CA 1
ATOM 2026 C C . VAL B 1 116 ? 13.416 14.051 -25.999 1.00 49.18 441 VAL B C 1
ATOM 2027 O O . VAL B 1 116 ? 12.886 15.162 -25.995 1.00 49.48 441 VAL B O 1
ATOM 2031 N N . VAL B 1 117 ? 14.288 13.666 -25.075 1.00 44.90 442 VAL B N 1
ATOM 2032 C CA . VAL B 1 117 ? 14.802 14.602 -24.088 1.00 47.81 442 VAL B CA 1
ATOM 2033 C C . VAL B 1 117 ? 16.224 14.999 -24.450 1.00 46.89 442 VAL B C 1
ATOM 2034 O O . VAL B 1 117 ? 17.111 14.151 -24.545 1.00 53.62 442 VAL B O 1
ATOM 2038 N N . LEU B 1 118 ? 16.429 16.292 -24.667 1.00 43.66 443 LEU B N 1
ATOM 2039 C CA . LEU B 1 118 ? 17.746 16.812 -24.998 1.00 34.94 443 LEU B CA 1
ATOM 2040 C C . LEU B 1 118 ? 18.515 17.189 -23.744 1.00 33.96 443 LEU B C 1
ATOM 2041 O O . LEU B 1 118 ? 17.989 17.872 -22.866 1.00 44.87 443 LEU B O 1
ATOM 2046 N N . VAL B 1 119 ? 19.762 16.742 -23.663 1.00 37.26 444 VAL B N 1
ATOM 2047 C CA . VAL B 1 119 ? 20.607 17.078 -22.528 1.00 34.31 444 VAL B CA 1
ATOM 2048 C C . VAL B 1 119 ? 21.860 17.792 -23.017 1.00 32.17 444 VAL B C 1
ATOM 2049 O O . VAL B 1 119 ? 22.664 17.219 -23.753 1.00 42.74 444 VAL B O 1
ATOM 2053 N N . PHE B 1 120 ? 22.020 19.046 -22.609 1.00 34.09 445 PHE B N 1
ATOM 2054 C CA . PHE B 1 120 ? 23.177 19.835 -23.008 1.00 26.89 445 PHE B CA 1
ATOM 2055 C C . PHE B 1 120 ? 24.005 20.279 -21.813 1.00 30.32 445 PHE B C 1
ATOM 2056 O O . PHE B 1 120 ? 23.521 20.314 -20.684 1.00 44.05 445 PHE B O 1
ATOM 2064 N N . HIS B 1 121 ? 25.260 20.621 -22.079 1.00 34.36 446 HIS B N 1
ATOM 2065 C CA . HIS B 1 121 ? 26.035 21.466 -21.184 1.00 35.35 446 HIS B CA 1
ATOM 2066 C C . HIS B 1 121 ? 26.388 22.726 -21.964 1.00 36.49 446 HIS B C 1
ATOM 2067 O O . HIS B 1 121 ? 27.073 22.648 -22.985 1.00 43.25 446 HIS B O 1
ATOM 2074 N N . ASP B 1 122 ? 25.906 23.870 -21.481 1.00 45.27 447 ASP B N 1
ATOM 2075 C CA . ASP B 1 122 ? 25.944 25.137 -22.215 1.00 47.69 447 ASP B CA 1
ATOM 2076 C C . ASP B 1 122 ? 25.069 24.992 -23.460 1.00 53.29 447 ASP B C 1
ATOM 2077 O O . ASP B 1 122 ? 25.566 24.801 -24.572 1.00 37.76 447 ASP B O 1
ATOM 2082 N N . GLN B 1 123 ? 23.760 25.088 -23.246 1.00 44.61 448 GLN B N 1
ATOM 2083 C CA . GLN B 1 123 ? 22.761 24.835 -24.279 1.00 39.08 448 GLN B CA 1
ATOM 2084 C C . GLN B 1 123 ? 22.867 25.780 -25.474 1.00 61.04 448 GLN B C 1
ATOM 2085 O O . GLN B 1 123 ? 22.753 25.351 -26.623 1.00 70.04 448 GLN B O 1
ATOM 2091 N N . SER B 1 124 ? 23.095 27.060 -25.199 1.00 51.36 449 SER B N 1
ATOM 2092 C CA . SER B 1 124 ? 23.143 28.073 -26.248 1.00 50.39 449 SER B CA 1
ATOM 2093 C C . SER B 1 124 ? 24.292 27.843 -27.224 1.00 66.33 449 SER B C 1
ATOM 2094 O O . SER B 1 124 ? 24.123 27.986 -28.436 1.00 66.05 449 SER B O 1
ATOM 2097 N N . GLN B 1 125 ? 25.455 27.483 -26.693 1.00 49.66 450 GLN B N 1
ATOM 2098 C CA . GLN B 1 125 ? 26.631 27.256 -27.521 1.00 36.82 450 GLN B CA 1
ATOM 2099 C C . GLN B 1 125 ? 26.447 26.070 -28.462 1.00 59.31 450 GLN B C 1
ATOM 2100 O O . GLN B 1 125 ? 26.798 26.141 -29.639 1.00 66.93 450 GLN B O 1
ATOM 2106 N N . ASP B 1 126 ? 25.884 24.986 -27.941 1.00 58.16 451 ASP B N 1
ATOM 2107 C CA . ASP B 1 126 ? 25.742 23.763 -28.720 1.00 49.97 451 ASP B CA 1
ATOM 2108 C C . ASP B 1 126 ? 24.623 23.879 -29.750 1.00 57.44 451 ASP B C 1
ATOM 2109 O O . ASP B 1 126 ? 24.735 23.352 -30.858 1.00 51.02 451 ASP B O 1
ATOM 2114 N N . LEU B 1 127 ? 23.552 24.577 -29.385 1.00 61.96 452 LEU B N 1
ATOM 2115 C CA . LEU B 1 127 ? 22.446 24.813 -30.308 1.00 55.48 452 LEU B CA 1
ATOM 2116 C C . LEU B 1 127 ? 22.890 25.717 -31.454 1.00 65.30 452 LEU B C 1
ATOM 2117 O O . LEU B 1 127 ? 22.393 25.609 -32.577 1.00 49.09 452 LEU B O 1
ATOM 2122 N N . LYS B 1 128 ? 23.827 26.611 -31.156 1.00 54.39 453 LYS B N 1
ATOM 2123 C CA . LYS B 1 128 ? 24.428 27.466 -32.169 1.00 53.49 453 LYS B CA 1
ATOM 2124 C C . LYS B 1 128 ? 25.180 26.632 -33.199 1.00 60.66 453 LYS B C 1
ATOM 2125 O O . LYS B 1 128 ? 24.948 26.762 -34.400 1.00 76.25 453 LYS B O 1
ATOM 2131 N N . TYR B 1 129 ? 26.075 25.775 -32.717 1.00 51.92 454 TYR B N 1
ATOM 2132 C CA . TYR B 1 129 ? 26.871 24.907 -33.581 1.00 54.41 454 TYR B CA 1
ATOM 2133 C C . TYR B 1 129 ? 26.008 24.024 -34.482 1.00 54.20 454 TYR B C 1
ATOM 2134 O O . TYR B 1 129 ? 26.295 23.870 -35.668 1.00 67.83 454 TYR B O 1
ATOM 2143 N N . ILE B 1 130 ? 24.951 23.452 -33.915 1.00 47.84 455 ILE B N 1
ATOM 2144 C CA . ILE B 1 130 ? 24.049 22.590 -34.674 1.00 56.21 455 ILE B CA 1
ATOM 2145 C C . ILE B 1 130 ? 23.347 23.360 -35.792 1.00 61.57 455 ILE B C 1
ATOM 2146 O O . ILE B 1 130 ? 23.188 22.853 -36.905 1.00 63.56 455 ILE B O 1
ATOM 2151 N N . ARG B 1 131 ? 22.938 24.588 -35.490 1.00 59.28 456 ARG B N 1
ATOM 2152 C CA . ARG B 1 131 ? 22.297 25.455 -36.473 1.00 59.48 456 ARG B CA 1
ATOM 2153 C C . ARG B 1 131 ? 23.241 25.723 -37.640 1.00 70.08 456 ARG B C 1
ATOM 2154 O O . ARG B 1 131 ? 22.835 25.701 -38.803 1.00 61.08 456 ARG B O 1
ATOM 2162 N N . MET B 1 132 ? 24.506 25.973 -37.313 1.00 56.61 457 MET B N 1
ATOM 2163 C CA . MET B 1 132 ? 25.532 26.232 -38.315 1.00 50.22 457 MET B CA 1
ATOM 2164 C C . MET B 1 132 ? 25.783 25.017 -39.201 1.00 57.52 457 MET B C 1
ATOM 2165 O O . MET B 1 132 ? 26.396 25.127 -40.260 1.00 86.83 457 MET B O 1
ATOM 2170 N N . LEU B 1 133 ? 25.313 23.856 -38.757 1.00 66.58 458 LEU B N 1
ATOM 2171 C CA . LEU B 1 133 ? 25.474 22.627 -39.517 1.00 51.92 458 LEU B CA 1
ATOM 2172 C C . LEU B 1 133 ? 24.255 22.413 -40.405 1.00 48.74 458 LEU B C 1
ATOM 2173 O O . LEU B 1 133 ? 24.202 21.471 -41.193 1.00 54.89 458 LEU B O 1
ATOM 2178 N N . GLY B 1 134 ? 23.280 23.304 -40.263 1.00 48.01 459 GLY B N 1
ATOM 2179 C CA . GLY B 1 134 ? 22.108 23.325 -41.119 1.00 62.26 459 GLY B CA 1
ATOM 2180 C C . GLY B 1 134 ? 20.887 22.647 -40.528 1.00 67.54 459 GLY B C 1
ATOM 2181 O O . GLY B 1 134 ? 19.859 22.525 -41.193 1.00 71.65 459 GLY B O 1
ATOM 2182 N N . TYR B 1 135 ? 20.990 22.208 -39.278 1.00 76.81 460 TYR B N 1
ATOM 2183 C CA . TYR B 1 135 ? 19.861 21.568 -38.612 1.00 56.48 460 TYR B CA 1
ATOM 2184 C C . TYR B 1 135 ? 19.324 22.421 -37.468 1.00 52.22 460 TYR B C 1
ATOM 2185 O O . TYR B 1 135 ? 20.088 22.933 -36.651 1.00 68.09 460 TYR B O 1
ATOM 2194 N N . ASP B 1 136 ? 18.006 22.579 -37.425 1.00 65.53 461 ASP B N 1
ATOM 2195 C CA . ASP B 1 136 ? 17.361 23.368 -36.384 1.00 68.32 461 ASP B CA 1
ATOM 2196 C C . ASP B 1 136 ? 16.659 22.450 -35.389 1.00 76.10 461 ASP B C 1
ATOM 2197 O O . ASP B 1 136 ? 15.519 22.045 -35.610 1.00 75.77 461 ASP B O 1
ATOM 2202 N N . VAL B 1 137 ? 17.347 22.120 -34.300 1.00 73.61 462 VAL B N 1
ATOM 2203 C CA . VAL B 1 137 ? 16.814 21.196 -33.304 1.00 65.00 462 VAL B CA 1
ATOM 2204 C C . VAL B 1 137 ? 15.527 21.716 -32.665 1.00 80.17 462 VAL B C 1
ATOM 2205 O O . VAL B 1 137 ? 14.599 20.950 -32.404 1.00 73.11 462 VAL B O 1
ATOM 2209 N N . ALA B 1 138 ? 15.478 23.022 -32.416 1.00 96.33 463 ALA B N 1
ATOM 2210 C CA . ALA B 1 138 ? 14.307 23.658 -31.816 1.00 96.21 463 ALA B CA 1
ATOM 2211 C C . ALA B 1 138 ? 13.051 23.429 -32.656 1.00 93.24 463 ALA B C 1
ATOM 2212 O O . ALA B 1 138 ? 11.941 23.356 -32.126 1.00 93.80 463 ALA B O 1
ATOM 2214 N N . SER B 1 139 ? 13.242 23.315 -33.968 1.00 88.50 464 SER B N 1
ATOM 2215 C CA . SER B 1 139 ? 12.149 23.067 -34.903 1.00 94.42 464 SER B CA 1
ATOM 2216 C C . SER B 1 139 ? 11.525 21.689 -34.693 1.00 91.10 464 SER B C 1
ATOM 2217 O O . SER B 1 139 ? 10.351 21.485 -34.997 1.00 98.15 464 SER B O 1
ATOM 2220 N N . ALA B 1 140 ? 12.316 20.749 -34.182 1.00 74.18 465 ALA B N 1
ATOM 2221 C CA . ALA B 1 140 ? 11.834 19.395 -33.918 1.00 67.98 465 ALA B CA 1
ATOM 2222 C C . ALA B 1 140 ? 10.693 19.437 -32.912 1.00 72.02 465 ALA B C 1
ATOM 2223 O O . ALA B 1 140 ? 10.837 19.967 -31.811 1.00 87.39 465 ALA B O 1
ATOM 2225 N N . ASP B 1 141 ? 9.555 18.876 -33.306 1.00 68.97 466 ASP B N 1
ATOM 2226 C CA . ASP B 1 141 ? 8.339 18.957 -32.509 1.00 67.33 466 ASP B CA 1
ATOM 2227 C C . ASP B 1 141 ? 8.215 17.817 -31.507 1.00 66.92 466 ASP B C 1
ATOM 2228 O O . ASP B 1 141 ? 7.317 17.825 -30.668 1.00 68.96 466 ASP B O 1
ATOM 2233 N N . ASN B 1 142 ? 9.116 16.844 -31.587 1.00 56.72 467 ASN B N 1
ATOM 2234 C CA . ASN B 1 142 ? 9.041 15.680 -30.713 1.00 52.71 467 ASN B CA 1
ATOM 2235 C C . ASN B 1 142 ? 9.897 15.856 -29.461 1.00 62.83 467 ASN B C 1
ATOM 2236 O O . ASN B 1 142 ? 10.117 14.907 -28.706 1.00 54.77 467 ASN B O 1
ATOM 2241 N N . ILE B 1 143 ? 10.375 17.077 -29.244 1.00 44.02 468 ILE B N 1
ATOM 2242 C CA . ILE B 1 143 ? 11.187 17.376 -28.072 1.00 55.96 468 ILE B CA 1
ATOM 2243 C C . ILE B 1 143 ? 10.322 17.519 -26.827 1.00 65.91 468 ILE B C 1
ATOM 2244 O O . ILE B 1 143 ? 9.495 18.426 -26.731 1.00 73.33 468 ILE B O 1
ATOM 2249 N N . LEU B 1 144 ? 10.523 16.619 -25.872 1.00 54.96 469 LEU B N 1
ATOM 2250 C CA . LEU B 1 144 ? 9.738 16.622 -24.648 1.00 44.10 469 LEU B CA 1
ATOM 2251 C C . LEU B 1 144 ? 10.295 17.644 -23.665 1.00 52.49 469 LEU B C 1
ATOM 2252 O O . LEU B 1 144 ? 9.561 18.486 -23.151 1.00 61.02 469 LEU B O 1
ATOM 2257 N N . GLU B 1 145 ? 11.600 17.578 -23.423 1.00 56.15 470 GLU B N 1
ATOM 2258 C CA . GLU B 1 145 ? 12.269 18.521 -22.536 1.00 44.24 470 GLU B CA 1
ATOM 2259 C C . GLU B 1 145 ? 13.679 18.821 -23.022 1.00 38.85 470 GLU B C 1
ATOM 2260 O O . GLU B 1 145 ? 14.293 18.017 -23.722 1.00 50.19 470 GLU B O 1
ATOM 2266 N N . VAL B 1 146 ? 14.185 19.988 -22.643 1.00 43.72 471 VAL B N 1
ATOM 2267 C CA . VAL B 1 146 ? 15.579 20.331 -22.876 1.00 38.53 471 VAL B CA 1
ATOM 2268 C C . VAL B 1 146 ? 16.258 20.650 -21.548 1.00 47.61 471 VAL B C 1
ATOM 2269 O O . VAL B 1 146 ? 15.848 21.568 -20.835 1.00 44.16 471 VAL B O 1
ATOM 2273 N N . VAL B 1 147 ? 17.302 19.894 -21.227 1.00 38.51 472 VAL B N 1
ATOM 2274 C CA . VAL B 1 147 ? 17.993 20.041 -19.952 1.00 30.61 472 VAL B CA 1
ATOM 2275 C C . VAL B 1 147 ? 19.388 20.625 -20.147 1.00 39.43 472 VAL B C 1
ATOM 2276 O O . VAL B 1 147 ? 20.166 20.134 -20.964 1.00 45.39 472 VAL B O 1
ATOM 2280 N N . ASP B 1 148 ? 19.697 21.682 -19.403 1.00 27.21 473 ASP B N 1
ATOM 2281 C CA . ASP B 1 148 ? 21.023 22.285 -19.457 1.00 39.47 473 ASP B CA 1
ATOM 2282 C C . ASP B 1 148 ? 21.724 22.105 -18.115 1.00 48.44 473 ASP B C 1
ATOM 2283 O O . ASP B 1 148 ? 21.338 22.712 -17.117 1.00 45.72 473 ASP B O 1
ATOM 2288 N N . THR B 1 149 ? 22.766 21.281 -18.102 1.00 35.16 474 THR B N 1
ATOM 2289 C CA . THR B 1 149 ? 23.470 20.968 -16.866 1.00 32.98 474 THR B CA 1
ATOM 2290 C C . THR B 1 149 ? 24.299 22.146 -16.371 1.00 45.84 474 THR B C 1
ATOM 2291 O O . THR B 1 149 ? 24.637 22.220 -15.189 1.00 49.23 474 THR B O 1
ATOM 2295 N N . ARG B 1 150 ? 24.622 23.068 -17.271 1.00 37.62 475 ARG B N 1
ATOM 2296 C CA . ARG B 1 150 ? 25.418 24.227 -16.895 1.00 36.71 475 ARG B CA 1
ATOM 2297 C C . ARG B 1 150 ? 24.609 25.156 -15.998 1.00 43.10 475 ARG B C 1
ATOM 2298 O O . ARG B 1 150 ? 25.158 25.829 -15.128 1.00 52.20 475 ARG B O 1
ATOM 2306 N N . GLU B 1 151 ? 23.296 25.171 -16.201 1.00 43.70 476 GLU B N 1
ATOM 2307 C CA . GLU B 1 151 ? 22.403 25.947 -15.348 1.00 46.71 476 GLU B CA 1
ATOM 2308 C C . GLU B 1 151 ? 22.276 25.302 -13.974 1.00 50.06 476 GLU B C 1
ATOM 2309 O O . GLU B 1 151 ? 22.357 25.982 -12.950 1.00 57.15 476 GLU B O 1
ATOM 2315 N N . MET B 1 152 ? 22.065 23.990 -13.960 1.00 38.03 477 MET B N 1
ATOM 2316 C CA . MET B 1 152 ? 21.900 23.256 -12.712 1.00 41.45 477 MET B CA 1
ATOM 2317 C C . MET B 1 152 ? 23.149 23.350 -11.843 1.00 40.92 477 MET B C 1
ATOM 2318 O O . MET B 1 152 ? 23.056 23.473 -10.621 1.00 43.77 477 MET B O 1
ATOM 2323 N N . TYR B 1 153 ? 24.315 23.308 -12.479 1.00 32.90 478 TYR B N 1
ATOM 2324 C CA . TYR B 1 153 ? 25.578 23.368 -11.750 1.00 33.85 478 TYR B CA 1
ATOM 2325 C C . TYR B 1 153 ? 25.817 24.772 -11.199 1.00 43.04 478 TYR B C 1
ATOM 2326 O O . TYR B 1 153 ? 26.417 24.933 -10.138 1.00 49.62 478 TYR B O 1
ATOM 2335 N N . GLN B 1 154 ? 25.352 25.785 -11.927 1.00 54.18 479 GLN B N 1
ATOM 2336 C CA . GLN B 1 154 ? 25.359 27.153 -11.416 1.00 44.41 479 GLN B CA 1
ATOM 2337 C C . GLN B 1 154 ? 24.497 27.235 -10.168 1.00 47.59 479 GLN B C 1
ATOM 2338 O O . GLN B 1 154 ? 24.889 27.824 -9.162 1.00 55.31 479 GLN B O 1
ATOM 2344 N N . TYR B 1 155 ? 23.311 26.647 -10.255 1.00 36.55 480 TYR B N 1
ATOM 2345 C CA . TYR B 1 155 ? 22.391 26.597 -9.130 1.00 44.27 480 TYR B CA 1
ATOM 2346 C C . TYR B 1 155 ? 22.960 25.784 -7.967 1.00 50.61 480 TYR B C 1
ATOM 2347 O O . TYR B 1 155 ? 22.713 26.095 -6.804 1.00 60.62 480 TYR B O 1
ATOM 2356 N N . LEU B 1 156 ? 23.727 24.748 -8.289 1.00 53.04 481 LEU B N 1
ATOM 2357 C CA . LEU B 1 156 ? 24.318 23.886 -7.270 1.00 41.41 481 LEU B CA 1
ATOM 2358 C C . LEU B 1 156 ? 25.623 24.449 -6.718 1.00 46.82 481 LEU B C 1
ATOM 2359 O O . LEU B 1 156 ? 26.250 23.840 -5.849 1.00 52.91 481 LEU B O 1
ATOM 2364 N N . SER B 1 157 ? 26.035 25.605 -7.226 1.00 58.96 482 SER B N 1
ATOM 2365 C CA . SER B 1 157 ? 27.300 26.201 -6.814 1.00 58.65 482 SER B CA 1
ATOM 2366 C C . SER B 1 157 ? 27.239 26.697 -5.374 1.00 59.52 482 SER B C 1
ATOM 2367 O O . SER B 1 157 ? 28.265 26.772 -4.699 1.00 73.18 482 SER B O 1
ATOM 2370 N N . ARG B 1 158 ? 26.039 27.028 -4.904 1.00 58.39 483 ARG B N 1
ATOM 2371 C CA . ARG B 1 158 ? 25.863 27.434 -3.513 1.00 57.62 483 ARG B CA 1
ATOM 2372 C C . ARG B 1 158 ? 25.114 26.355 -2.731 1.00 49.77 483 ARG B C 1
ATOM 2373 O O . ARG B 1 158 ? 24.319 26.650 -1.838 1.00 50.91 483 ARG B O 1
ATOM 2381 N N . SER B 1 159 ? 25.390 25.100 -3.067 1.00 50.18 484 SER B N 1
ATOM 2382 C CA . SER B 1 159 ? 24.818 23.966 -2.352 1.00 40.73 484 SER B CA 1
ATOM 2383 C C . SER B 1 159 ? 25.842 23.379 -1.390 1.00 39.14 484 SER B C 1
ATOM 2384 O O . SER B 1 159 ? 27.012 23.221 -1.733 1.00 46.52 484 SER B O 1
ATOM 2387 N N . ASN B 1 160 ? 25.395 23.060 -0.181 1.00 46.77 485 ASN B N 1
ATOM 2388 C CA . ASN B 1 160 ? 26.284 22.560 0.860 1.00 41.54 485 ASN B CA 1
ATOM 2389 C C . ASN B 1 160 ? 26.870 21.193 0.524 1.00 40.29 485 ASN B C 1
ATOM 2390 O O . ASN B 1 160 ? 28.081 20.989 0.610 1.00 37.39 485 ASN B O 1
ATOM 2395 N N . ASN B 1 161 ? 26.008 20.262 0.133 1.00 39.77 486 ASN B N 1
ATOM 2396 C CA . ASN B 1 161 ? 26.446 18.906 -0.178 1.00 45.39 486 ASN B CA 1
ATOM 2397 C C . ASN B 1 161 ? 27.232 18.814 -1.483 1.00 38.00 486 ASN B C 1
ATOM 2398 O O . ASN B 1 161 ? 28.149 18.002 -1.602 1.00 41.70 486 ASN B O 1
ATOM 2403 N N . ALA B 1 162 ? 26.872 19.647 -2.457 1.00 37.81 487 ALA B N 1
ATOM 2404 C CA . ALA B 1 162 ? 27.603 19.709 -3.720 1.00 33.00 487 ALA B CA 1
ATOM 2405 C C . ALA B 1 162 ? 29.020 20.231 -3.505 1.00 30.74 487 ALA B C 1
ATOM 2406 O O . ALA B 1 162 ? 29.973 19.730 -4.100 1.00 61.80 487 ALA B O 1
ATOM 2408 N N . SER B 1 163 ? 29.150 21.244 -2.653 1.00 36.92 488 SER B N 1
ATOM 2409 C CA . SER B 1 163 ? 30.451 21.822 -2.330 1.00 37.69 488 SER B CA 1
ATOM 2410 C C . SER B 1 163 ? 31.364 20.795 -1.675 1.00 48.08 488 SER B C 1
ATOM 2411 O O . SER B 1 163 ? 32.574 20.784 -1.915 1.00 36.30 488 SER B O 1
ATOM 2414 N N . LYS B 1 164 ? 30.779 19.939 -0.842 1.00 40.18 489 LYS B N 1
ATOM 2415 C CA . LYS B 1 164 ? 31.527 18.872 -0.189 1.00 39.18 489 LYS B CA 1
ATOM 2416 C C . LYS B 1 164 ? 32.168 17.950 -1.223 1.00 32.65 489 LYS B C 1
ATOM 2417 O O . LYS B 1 164 ? 33.359 17.655 -1.148 1.00 40.03 489 LYS B O 1
ATOM 2423 N N . LEU B 1 165 ? 31.370 17.511 -2.192 1.00 43.63 490 LEU B N 1
ATOM 2424 C CA . LEU B 1 165 ? 31.855 16.646 -3.264 1.00 35.57 490 LEU B CA 1
ATOM 2425 C C . LEU B 1 165 ? 32.945 17.314 -4.095 1.00 31.23 490 LEU B C 1
ATOM 2426 O O . LEU B 1 165 ? 33.915 16.669 -4.494 1.00 46.47 490 LEU B O 1
ATOM 2431 N N . SER B 1 166 ? 32.779 18.607 -4.351 1.00 28.03 491 SER B N 1
ATOM 2432 C CA . SER B 1 166 ? 33.758 19.370 -5.119 1.00 38.43 491 SER B CA 1
ATOM 2433 C C . SER B 1 166 ? 35.114 19.421 -4.420 1.00 40.22 491 SER B C 1
ATOM 2434 O O . SER B 1 166 ? 36.153 19.231 -5.051 1.00 44.21 491 SER B O 1
ATOM 2437 N N . ASN B 1 167 ? 35.096 19.681 -3.117 1.00 44.05 492 ASN B N 1
ATOM 2438 C CA . ASN B 1 167 ? 36.324 19.746 -2.335 1.00 47.55 492 ASN B CA 1
ATOM 2439 C C . ASN B 1 167 ? 37.076 18.420 -2.314 1.00 41.78 492 ASN B C 1
ATOM 2440 O O . ASN B 1 167 ? 38.305 18.398 -2.346 1.00 50.06 492 ASN B O 1
ATOM 2445 N N . VAL B 1 168 ? 36.335 17.318 -2.261 1.00 42.54 493 VAL B N 1
ATOM 2446 C CA . VAL B 1 168 ? 36.937 15.990 -2.268 1.00 45.14 493 VAL B CA 1
ATOM 2447 C C . VAL B 1 168 ? 37.553 15.680 -3.628 1.00 50.32 493 VAL B C 1
ATOM 2448 O O . VAL B 1 168 ? 38.663 15.159 -3.714 1.00 55.47 493 VAL B O 1
ATOM 2452 N N . CYS B 1 169 ? 36.827 16.012 -4.691 1.00 44.80 494 CYS B N 1
ATOM 2453 C CA . CYS B 1 169 ? 37.317 15.795 -6.047 1.00 50.35 494 CYS B CA 1
ATOM 2454 C C . CYS B 1 169 ? 38.491 16.714 -6.372 1.00 48.68 494 CYS B C 1
ATOM 2455 O O . CYS B 1 169 ? 39.379 16.346 -7.138 1.00 54.17 494 CYS B O 1
ATOM 2458 N N . GLY B 1 170 ? 38.496 17.903 -5.779 1.00 47.29 495 GLY B N 1
ATOM 2459 C CA . GLY B 1 170 ? 39.583 18.843 -5.978 1.00 38.69 495 GLY B CA 1
ATOM 2460 C C . GLY B 1 170 ? 40.850 18.374 -5.292 1.00 50.64 495 GLY B C 1
ATOM 2461 O O . GLY B 1 170 ? 41.954 18.569 -5.799 1.00 68.97 495 GLY B O 1
ATOM 2462 N N . TYR B 1 171 ? 40.684 17.757 -4.127 1.00 47.44 496 TYR B N 1
ATOM 2463 C CA . TYR B 1 171 ? 41.806 17.200 -3.386 1.00 54.61 496 TYR B CA 1
ATOM 2464 C C . TYR B 1 171 ? 42.408 15.993 -4.099 1.00 57.67 496 TYR B C 1
ATOM 2465 O O . TYR B 1 171 ? 43.627 15.892 -4.238 1.00 62.94 496 TYR B O 1
ATOM 2474 N N . LEU B 1 172 ? 41.549 15.082 -4.549 1.00 53.29 497 LEU B N 1
ATOM 2475 C CA . LEU B 1 172 ? 41.997 13.872 -5.230 1.00 55.47 497 LEU B CA 1
ATOM 2476 C C . LEU B 1 172 ? 42.705 14.214 -6.536 1.00 62.30 497 LEU B C 1
ATOM 2477 O O . LEU B 1 172 ? 43.716 13.600 -6.883 1.00 63.50 497 LEU B O 1
ATOM 2482 N N . ASP B 1 173 ? 42.163 15.202 -7.245 1.00 66.68 498 ASP B N 1
ATOM 2483 C CA . ASP B 1 173 ? 42.726 15.676 -8.507 1.00 68.05 498 ASP B CA 1
ATOM 2484 C C . ASP B 1 173 ? 42.925 14.541 -9.512 1.00 82.80 498 ASP B C 1
ATOM 2485 O O . ASP B 1 173 ? 43.956 14.472 -10.181 1.00 87.03 498 ASP B O 1
ATOM 2490 N N . ILE B 1 174 ? 41.945 13.644 -9.594 1.00 81.43 499 ILE B N 1
ATOM 2491 C CA . ILE B 1 174 ? 42.013 12.514 -10.516 1.00 81.37 499 ILE B CA 1
ATOM 2492 C C . ILE B 1 174 ? 42.146 13.018 -11.949 1.00 91.82 499 ILE B C 1
ATOM 2493 O O . ILE B 1 174 ? 41.320 13.803 -12.409 1.00 92.67 499 ILE B O 1
ATOM 2498 N N . PRO B 1 175 ? 43.195 12.577 -12.656 1.00 99.58 500 PRO B N 1
ATOM 2499 C CA . PRO B 1 175 ? 43.377 13.011 -14.043 1.00 100.63 500 PRO B CA 1
ATOM 2500 C C . PRO B 1 175 ? 42.628 12.149 -15.057 1.00 87.06 500 PRO B C 1
ATOM 2501 O O . PRO B 1 175 ? 42.982 10.988 -15.253 1.00 78.98 500 PRO B O 1
ATOM 2505 N N . TRP B 1 176 ? 41.600 12.716 -15.683 1.00 97.53 501 TRP B N 1
ATOM 2506 C CA . TRP B 1 176 ? 40.865 12.022 -16.735 1.00 100.05 501 TRP B CA 1
ATOM 2507 C C . TRP B 1 176 ? 41.397 12.410 -18.109 1.00 104.22 501 TRP B C 1
ATOM 2508 O O . TRP B 1 176 ? 41.210 13.543 -18.558 1.00 109.14 501 TRP B O 1
ATOM 2519 N N . LYS B 1 177 ? 42.061 11.471 -18.773 1.00 103.58 502 LYS B N 1
ATOM 2520 C CA . LYS B 1 177 ? 42.554 11.702 -20.124 1.00 113.96 502 LYS B CA 1
ATOM 2521 C C . LYS B 1 177 ? 41.383 11.818 -21.094 1.00 100.58 502 LYS B C 1
ATOM 2522 O O . LYS B 1 177 ? 40.308 11.267 -20.843 1.00 91.73 502 LYS B O 1
ATOM 2524 N N . ASN B 1 178 ? 41.601 12.540 -22.191 1.00 111.13 503 ASN B N 1
ATOM 2525 C CA . ASN B 1 178 ? 40.578 12.761 -23.212 1.00 96.67 503 ASN B CA 1
ATOM 2526 C C . ASN B 1 178 ? 39.305 13.370 -22.634 1.00 90.24 503 ASN B C 1
ATOM 2527 O O . ASN B 1 178 ? 38.197 12.917 -22.924 1.00 76.00 503 ASN B O 1
ATOM 2529 N N . MET B 1 179 ? 39.470 14.393 -21.804 1.00 99.60 504 MET B N 1
ATOM 2530 C CA . MET B 1 179 ? 38.337 15.086 -21.202 1.00 92.54 504 MET B CA 1
ATOM 2531 C C . MET B 1 179 ? 37.704 16.080 -22.176 1.00 92.82 504 MET B C 1
ATOM 2532 O O . MET B 1 179 ? 36.566 16.511 -21.990 1.00 92.90 504 MET B O 1
ATOM 2534 N N . HIS B 1 180 ? 38.448 16.440 -23.218 1.00 95.77 505 HIS B N 1
ATOM 2535 C CA . HIS B 1 180 ? 37.960 17.400 -24.204 1.00 97.31 505 HIS B CA 1
ATOM 2536 C C . HIS B 1 180 ? 37.222 16.700 -25.339 1.00 92.73 505 HIS B C 1
ATOM 2537 O O . HIS B 1 180 ? 36.551 17.344 -26.147 1.00 88.02 505 HIS B O 1
ATOM 2544 N N . ASN B 1 181 ? 37.368 15.379 -25.403 1.00 61.86 506 ASN B N 1
ATOM 2545 C CA . ASN B 1 181 ? 36.667 14.570 -26.397 1.00 48.69 506 ASN B CA 1
ATOM 2546 C C . ASN B 1 181 ? 35.153 14.748 -26.299 1.00 51.97 506 ASN B C 1
ATOM 2547 O O . ASN B 1 181 ? 34.558 14.458 -25.262 1.00 60.29 506 ASN B O 1
ATOM 2552 N N . ALA B 1 182 ? 34.536 15.225 -27.376 1.00 60.34 507 ALA B N 1
ATOM 2553 C CA . ALA B 1 182 ? 33.108 15.537 -27.369 1.00 45.93 507 ALA B CA 1
ATOM 2554 C C . ALA B 1 182 ? 32.239 14.305 -27.128 1.00 43.48 507 ALA B C 1
ATOM 2555 O O . ALA B 1 182 ? 31.132 14.412 -26.600 1.00 48.61 507 ALA B O 1
ATOM 2557 N N . GLY B 1 183 ? 32.737 13.138 -27.524 1.00 40.77 508 GLY B N 1
ATOM 2558 C CA . GLY B 1 183 ? 32.027 11.895 -27.279 1.00 44.12 508 GLY B CA 1
ATOM 2559 C C . GLY B 1 183 ? 31.977 11.551 -25.800 1.00 52.10 508 GLY B C 1
ATOM 2560 O O . GLY B 1 183 ? 30.924 11.196 -25.269 1.00 45.88 508 GLY B O 1
ATOM 2561 N N . ASN B 1 184 ? 33.122 11.662 -25.135 1.00 48.61 509 ASN B N 1
ATOM 2562 C CA . ASN B 1 184 ? 33.207 11.428 -23.699 1.00 44.76 509 ASN B CA 1
ATOM 2563 C C . ASN B 1 184 ? 32.389 12.462 -22.934 1.00 45.69 509 ASN B C 1
ATOM 2564 O O . ASN B 1 184 ? 31.703 12.137 -21.966 1.00 47.07 509 ASN B O 1
ATOM 2569 N N . ASP B 1 185 ? 32.476 13.710 -23.386 1.00 40.06 510 ASP B N 1
ATOM 2570 C CA . ASP B 1 185 ? 31.756 14.827 -22.784 1.00 34.28 510 ASP B CA 1
ATOM 2571 C C . ASP B 1 185 ? 30.252 14.562 -22.706 1.00 46.45 510 ASP B C 1
ATOM 2572 O O . ASP B 1 185 ? 29.601 14.915 -21.723 1.00 45.76 510 ASP B O 1
ATOM 2577 N N . ALA B 1 186 ? 29.710 13.925 -23.739 1.00 43.19 511 ALA B N 1
ATOM 2578 C CA . ALA B 1 186 ? 28.279 13.641 -23.803 1.00 46.36 511 ALA B CA 1
ATOM 2579 C C . ALA B 1 186 ? 27.898 12.465 -22.903 1.00 48.30 511 ALA B C 1
ATOM 2580 O O . ALA B 1 186 ? 26.821 12.454 -22.308 1.00 48.93 511 ALA B O 1
ATOM 2582 N N . VAL B 1 187 ? 28.780 11.474 -22.813 1.00 38.65 512 VAL B N 1
ATOM 2583 C CA . VAL B 1 187 ? 28.533 10.308 -21.971 1.00 41.92 512 VAL B CA 1
ATOM 2584 C C . VAL B 1 187 ? 28.465 10.695 -20.496 1.00 42.07 512 VAL B C 1
ATOM 2585 O O . VAL B 1 187 ? 27.548 10.290 -19.781 1.00 39.77 512 VAL B O 1
ATOM 2589 N N . TYR B 1 188 ? 29.436 11.484 -20.048 1.00 39.42 513 TYR B N 1
ATOM 2590 C CA . TYR B 1 188 ? 29.472 11.943 -18.665 1.00 37.53 513 TYR B CA 1
ATOM 25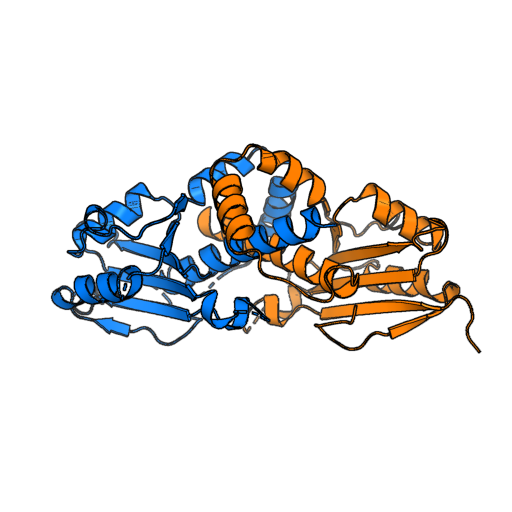91 C C . TYR B 1 188 ? 28.259 12.811 -18.347 1.00 34.56 513 TYR B C 1
ATOM 2592 O O . TYR B 1 188 ? 27.717 12.755 -17.245 1.00 49.12 513 TYR B O 1
ATOM 2601 N N . THR B 1 189 ? 27.833 13.602 -19.326 1.00 40.11 514 THR B N 1
ATOM 2602 C CA . THR B 1 189 ? 26.665 14.461 -19.175 1.00 31.49 514 THR B CA 1
ATOM 2603 C C . THR B 1 189 ? 25.395 13.638 -18.970 1.00 30.78 514 THR B C 1
ATOM 2604 O O . THR B 1 189 ? 24.598 13.924 -18.079 1.00 47.98 514 THR B O 1
ATOM 2608 N N . LEU B 1 190 ? 25.220 12.606 -19.790 1.00 33.45 515 LEU B N 1
ATOM 2609 C CA . LEU B 1 190 ? 24.031 11.764 -19.724 1.00 29.78 515 LEU B CA 1
ATOM 2610 C C . LEU B 1 190 ? 24.007 10.913 -18.454 1.00 38.06 515 LEU B C 1
ATOM 2611 O O . LEU B 1 190 ? 22.980 10.812 -17.787 1.00 43.48 515 LEU B O 1
ATOM 2616 N N . GLN B 1 191 ? 25.142 10.298 -18.132 1.00 35.07 516 GLN B N 1
ATOM 2617 C CA . GLN B 1 191 ? 25.263 9.485 -16.926 1.00 33.76 516 GLN B CA 1
ATOM 2618 C C . GLN B 1 191 ? 24.959 10.288 -15.666 1.00 42.89 516 GLN B C 1
ATOM 2619 O O . GLN B 1 191 ? 24.319 9.788 -14.742 1.00 39.14 516 GLN B O 1
ATOM 2625 N N . ALA B 1 192 ? 25.425 11.532 -15.634 1.00 32.97 517 ALA B N 1
ATOM 2626 C CA . ALA B 1 192 ? 25.209 12.400 -14.481 1.00 31.58 517 ALA B CA 1
ATOM 2627 C C . ALA B 1 192 ? 23.731 12.684 -14.259 1.00 39.01 517 ALA B C 1
ATOM 2628 O O . ALA B 1 192 ? 23.240 12.615 -13.133 1.00 51.15 517 ALA B O 1
ATOM 2630 N N . MET B 1 193 ? 23.026 13.005 -15.339 1.00 37.39 518 MET B N 1
ATOM 2631 C CA . MET B 1 193 ? 21.624 13.395 -15.240 1.00 43.16 518 MET B CA 1
ATOM 2632 C C . MET B 1 193 ? 20.700 12.197 -15.054 1.00 39.01 518 MET B C 1
ATOM 2633 O O . MET B 1 193 ? 19.739 12.267 -14.290 1.00 52.18 518 MET B O 1
ATOM 2638 N N . MET B 1 194 ? 20.992 11.099 -15.742 1.00 27.70 519 MET B N 1
ATOM 2639 C CA . MET B 1 194 ? 20.186 9.892 -15.602 1.00 41.55 519 MET B CA 1
ATOM 2640 C C . MET B 1 194 ? 20.319 9.307 -14.200 1.00 45.76 519 MET B C 1
ATOM 2641 O O . MET B 1 194 ? 19.329 8.916 -13.584 1.00 44.88 519 MET B O 1
ATOM 2646 N N . GLY B 1 195 ? 21.550 9.248 -13.702 1.00 37.49 520 GLY B N 1
ATOM 2647 C CA . GLY B 1 195 ? 21.802 8.762 -12.358 1.00 40.95 520 GLY B CA 1
ATOM 2648 C C . GLY B 1 195 ? 21.110 9.623 -11.322 1.00 41.64 520 GLY B C 1
ATOM 2649 O O . GLY B 1 195 ? 20.569 9.118 -10.340 1.00 37.82 520 GLY B O 1
ATOM 2650 N N . LEU B 1 196 ? 21.124 10.932 -11.551 1.00 42.72 521 LEU B N 1
ATOM 2651 C CA . LEU B 1 196 ? 20.475 11.882 -10.655 1.00 37.68 521 LEU B CA 1
ATOM 2652 C C . LEU B 1 196 ? 18.953 11.772 -10.721 1.00 37.78 521 LEU B C 1
ATOM 2653 O O . LEU B 1 196 ? 18.280 11.778 -9.695 1.00 39.67 521 LEU B O 1
ATOM 2658 N N . ALA B 1 197 ? 18.418 11.672 -11.934 1.00 43.16 522 ALA B N 1
ATOM 2659 C CA . ALA B 1 197 ? 16.972 11.628 -12.135 1.00 41.81 522 ALA B CA 1
ATOM 2660 C C . ALA B 1 197 ? 16.354 10.356 -11.559 1.00 45.44 522 ALA B C 1
ATOM 2661 O O . ALA B 1 197 ? 15.321 10.410 -10.891 1.00 47.65 522 ALA B O 1
ATOM 2663 N N . ILE B 1 198 ? 16.983 9.216 -11.831 1.00 32.37 523 ILE B N 1
ATOM 2664 C CA . ILE B 1 198 ? 16.512 7.934 -11.317 1.00 41.03 523 ILE B CA 1
ATOM 2665 C C . ILE B 1 198 ? 16.497 7.927 -9.792 1.00 41.72 523 ILE B C 1
ATOM 2666 O O . ILE B 1 198 ? 15.522 7.504 -9.172 1.00 51.15 523 ILE B O 1
ATOM 2671 N N . ASP B 1 199 ? 17.583 8.405 -9.196 1.00 37.10 524 ASP B N 1
ATOM 2672 C CA . ASP B 1 199 ? 17.716 8.440 -7.744 1.00 37.81 524 ASP B CA 1
ATOM 2673 C C . ASP B 1 199 ? 16.684 9.356 -7.091 1.00 37.04 524 ASP B C 1
ATOM 2674 O O . ASP B 1 199 ? 16.052 8.982 -6.106 1.00 42.37 524 ASP B O 1
ATOM 2679 N N . MET B 1 200 ? 16.526 10.557 -7.641 1.00 32.94 525 MET B N 1
ATOM 2680 C CA . MET B 1 200 ? 15.560 11.523 -7.121 1.00 37.06 525 MET B CA 1
ATOM 2681 C C . MET B 1 200 ? 14.141 10.970 -7.169 1.00 35.89 525 MET B C 1
ATOM 2682 O O . MET B 1 200 ? 13.322 11.254 -6.296 1.00 52.11 525 MET B O 1
ATOM 2687 N N . ARG B 1 201 ? 13.860 10.174 -8.194 1.00 31.51 526 ARG B N 1
ATOM 2688 C CA . ARG B 1 201 ? 12.547 9.565 -8.358 1.00 42.01 526 ARG B CA 1
ATOM 2689 C C . ARG B 1 201 ? 12.287 8.506 -7.290 1.00 47.50 526 ARG B C 1
ATOM 2690 O O . ARG B 1 201 ? 11.261 8.537 -6.609 1.00 62.57 526 ARG B O 1
ATOM 2698 N N . GLN B 1 202 ? 13.226 7.575 -7.146 1.00 37.49 527 GLN B N 1
ATOM 2699 C CA . GLN B 1 202 ? 13.088 6.472 -6.199 1.00 45.27 527 GLN B CA 1
ATOM 2700 C C . GLN B 1 202 ? 13.017 6.940 -4.750 1.00 47.17 527 GLN B C 1
ATOM 2701 O O . GLN B 1 202 ? 12.279 6.374 -3.943 1.00 46.66 527 GLN B O 1
ATOM 2707 N N . LYS B 1 203 ? 13.791 7.968 -4.419 1.00 42.43 528 LYS B N 1
ATOM 2708 C CA . LYS B 1 203 ? 13.831 8.473 -3.052 1.00 48.12 528 LYS B CA 1
ATOM 2709 C C . LYS B 1 203 ? 12.564 9.249 -2.700 1.00 51.23 528 LYS B C 1
ATOM 2710 O O . LYS B 1 203 ? 12.197 9.354 -1.529 1.00 72.10 528 LYS B O 1
ATOM 2716 N N . SER B 1 204 ? 11.889 9.777 -3.715 1.00 58.04 529 SER B N 1
ATOM 2717 C CA . SER B 1 204 ? 10.665 10.539 -3.489 1.00 62.82 529 SER B CA 1
ATOM 2718 C C . SER B 1 204 ? 9.479 9.610 -3.249 1.00 64.85 529 SER B C 1
ATOM 2719 O O . SER B 1 204 ? 8.530 9.970 -2.553 1.00 68.81 529 SER B O 1
ATOM 2722 N N . LEU B 1 205 ? 9.541 8.413 -3.827 1.00 62.64 530 LEU B N 1
ATOM 2723 C CA . LEU B 1 205 ? 8.491 7.417 -3.645 1.00 57.38 530 LEU B CA 1
ATOM 2724 C C . LEU B 1 205 ? 8.576 6.754 -2.272 1.00 65.56 530 LEU B C 1
ATOM 2725 O O . LEU B 1 205 ? 9.593 6.850 -1.583 1.00 61.56 530 LEU B O 1
#

Radius of gyration: 21.63 Å; Cα contacts (8 Å, |Δi|>4): 672; chains: 2; bounding box: 41×43×69 Å

Foldseek 3Di:
DKEKEKFKDWDAFPVDRLRTFKIKIWIFIVVVPCPDGLVRIDIAIEGAQVPPVRDFAAPRDHHHYDHLLCVQVVVCCNCVVPAAYEYEYAPVVSVQVSSVSSPHDPVVDPRHDYYHYVNVVVVVCVPPDVSVVVVVVCVVVVDDDSPPGRNVVRSVRVCVVVVVVVVVVVVVVD/DAKEKEKFKDWDADPVDNLHTFKIKIKIFIVVVVLVDRLVRIDIAIEGEDCDDCVAAPRDHYHYDHLQCVLVVVCVVCDDDAAYEYFYAPVVSRQVNSVSSVHRPVPDPRYPYYHYVNVVVVVCVPPDVSVVVVVVCVVVVDDDPPCVRRHVVRSVRCCVVVVVVVVVVVVVD

InterPro domains:
  IPR012337 Ribonuclease H-like superfamily [SSF53098] (335-518)
  IPR036397 Ribonuclease H superfamily [G3DSA:3.30.420.10] (330-526)
  IPR040151 Gfd2/YDR514C-like [PTHR28083] (61-580)
  IPR048519 Gfd2/YDR514C-like, C-terminal domain [PF21762] (334-520)

B-factor: mean 55.72, std 19.29, range [14.2, 138.69]

Sequence (347 aa):
KSVVFVAIDLEAYELDQSIITEVGLAILDTAEITKNWFDFIKARHIRVKEFSWAQEYFDFGESEFIEVAKIASVLKETIEGKRPVVLVFHDQSQDLKYIRMLGYDVASADNILEVVDTREMYQYLSRSNNASKLSNVCGYLDIPWNMHNAGNDAVYTLQAMMGLAIDMRQKSLEEKSVVFVAIDLEAYELDQSIITEVGLAILDTAEITKNWFDFIKARHIRVKEFSWEYFDFGESEFIEVAKIASVLKETIEAKRPVVLVFHDQSQDLKYIRMLGYDVASADNILEVVDTREMYQYLSRSNNASKLSNVCGYLDIPWKNMHNAGNDAVYTLQAMMGLAIDMRQKSL

Solvent-accessible surface area: 15916 Å² total; per-residue (Å²): 169,24,0,14,2,0,0,4,13,1,62,19,40,77,151,62,103,77,20,6,8,15,0,0,1,0,17,0,9,2,48,74,31,101,118,50,20,31,100,72,29,91,23,74,3,0,53,0,114,80,53,35,156,6,166,70,66,17,90,56,49,88,38,54,104,26,68,45,97,118,0,22,70,26,1,106,60,30,4,24,96,136,102,43,3,0,0,1,0,35,36,48,88,75,1,52,100,21,1,155,79,10,60,10,85,31,94,66,10,112,13,43,84,48,34,0,9,0,109,78,1,19,96,37,1,82,160,6,112,3,2,45,51,4,53,89,1,7,34,86,14,60,38,127,72,67,129,89,0,0,0,6,33,1,1,34,4,0,10,0,1,8,5,0,3,9,0,26,53,11,15,82,104,88,139,119,12,0,15,3,0,0,4,14,2,64,13,109,152,156,58,99,66,84,11,38,32,0,0,0,0,18,1,10,6,50,72,61,110,127,24,17,33,93,56,28,101,24,73,3,0,119,18,74,125,142,63,283,101,64,18,91,59,50,88,40,56,109,25,28,51,96,118,0,20,70,20,1,99,140,31,6,48,48,188,94,35,4,0,4,1,0,36,36,46,87,76,1,47,99,9,1,141,90,16,67,12,75,4,86,76,8,129,17,39,69,37,33,0,9,0,110,81,1,26,97,33,3,84,164,2,97,4,2,45,41,1,56,100,5,10,33,98,16,84,34,124,47,90,12,30,125,2,0,0,3,25,0,1,33,3,0,11,0,1,10,4,0,5,5,0,31,58,39,30,86,141

Secondary structure (DSSP, 8-state):
---EEEEEEEEEETTEEEEEEEEEEEEEEGGGG---GGGGEEEEEEEEGGGSS-----TTS--EEE-HHHHHHHHHHHHH----EEEEESSHHHHHHHHHHTT--GGG-S-EEEEEEHHHHHHHGGG-HHHHHHHHHHHHHT-----S-HHHHHHHHHHHHHHHHHHHHHHH--/----EEEEEEEEEETTEEEEEEEEEEEEEEGGGG---GGGGEEEEEEEEES------TTS--EEEEHHHHHHHHHHHH---S-EEEEESSHHHHHHHHHHTT--GGG-TTEEEEEEHHHHHHHGGG-HHHHHHHHHHHHH----TT-S-HHHHHHHHHHHHHHHHHHHHHHH-

Organism: Neurospora crassa (NCBI:txid5141)

Nearest PDB structures (foldseek):
  4wbq-assembly1_A  TM=1.006E+00  e=3.792E-36  Neurospora crassa
  4wbq-assembly1_B  TM=9.632E-01  e=8.917E-32  Neurospora crassa
  7d3f-assembly1_C  TM=4.000E-01  e=5.144E+00  Homo sapiens
  1mhp-assembly1_A  TM=3.280E-01  e=8.564E+00  Rattus norvegicus
  4wbq-assembly1_B  TM=1.006E+00  e=3.811E-37  Neurospora crassa